Protein AF-A0A3B8VGH3-F1 (afdb_monomer)

Solvent-accessible surface area (backbone atoms only — not comparable to full-atom values): 16702 Å² total; per-residue (Å²): 112,69,69,58,53,51,53,54,47,52,50,44,43,57,34,44,50,53,69,57,40,38,47,50,53,52,53,50,39,58,73,69,68,54,50,77,67,35,71,52,94,65,67,42,75,43,59,53,68,60,51,12,61,76,66,74,44,59,52,66,40,46,55,27,30,54,54,50,35,29,74,71,58,51,32,50,69,47,69,81,48,73,48,23,42,24,36,23,38,70,55,56,72,67,59,52,53,53,50,41,72,66,43,88,49,62,70,57,24,52,51,51,48,52,48,50,69,73,44,54,77,60,11,58,88,42,72,34,73,42,48,36,67,58,51,30,61,77,69,72,48,52,71,68,59,50,52,54,51,52,52,52,40,36,76,69,59,48,29,50,75,46,79,47,65,61,51,32,29,44,22,49,68,57,52,36,60,96,55,69,94,65,56,61,68,67,60,31,44,62,38,51,53,54,49,51,55,48,49,54,51,50,48,58,74,67,49,82,56,27,51,62,34,52,55,43,48,73,75,65,53,74,95,67,56,75,62,71,66,74,40,71,47,33,44,53,47,53,43,66,77,49,65,62,53,74,65,59,49,48,35,52,48,65,52,26,71,87,51,73,35,41,66,69,57,36,35,68,68,38,76,47,55,66,68,58,45,54,46,38,50,54,33,37,42,75,70,62,48,39,44,76,41,80,91,78,55,24,36,26,69,102

Mean predicted aligned error: 14.12 Å

Secondary structure (DSSP, 8-state):
-HHHHHHHHHHHHHS--HHHHHHHHHHHHHHTTPPTT----S-EE--HHHHHHHHTS-HHHHHHHHHHHHHTTSEEEE-SS--EEEEEESS-HHHHHHHHHH-S-HHHHHHHHHHHHHHTTTTTTSPEEEEHHHHHHHHT--HHHHHHHHHHHHHTTSEEEEEE-PPPEEEESSPPPSS-SS-HHHHHHHHHHHHHHHHHHHHHHH-SS-HHHHHHHHTT-SS--S--SSSHHHHHHHHHH----HHHHHHHHHHHSSS-EEHHHHHHHHT--HHHHHHHHHHHHHTT-EEEETTTTEEEE-

Nearest PDB structures (foldseek):
  5f8e-assembly2_C  TM=6.181E-01  e=3.063E-02  Mycobacterium tuberculosis H37Rv
  2qww-assembly3_F  TM=7.023E-01  e=1.665E-01  Listeria monocyto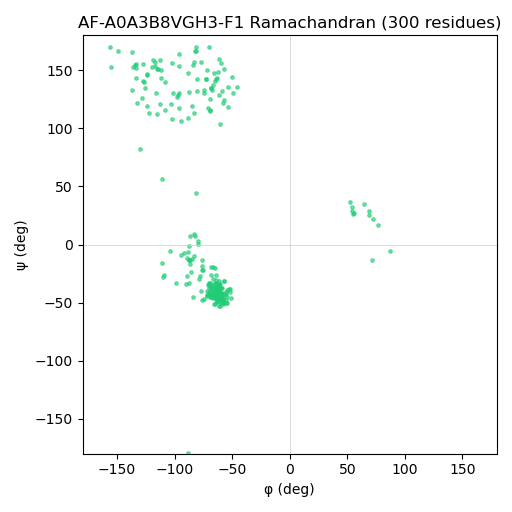genes serotype 4b str. F2365
  3oop-assembly1_A-2  TM=7.408E-01  e=4.106E-01  Listeria innocua Clip11262
  8har-assembly1_B  TM=6.551E-01  e=4.863E-01  Streptomyces sp. KO-3988
  7y3h-assembly1_A  TM=4.597E-01  e=2.766E-01  Apiospora montagnei NRRL 25634

Radius of gyration: 30.31 Å; Cα contacts (8 Å, |Δi|>4): 382; chains: 1; bounding box: 84×35×71 Å

Foldseek 3Di:
DVVLVVLLVVLCLLQPAPVLLFLLLVLQCVVVVADFQDFFDFWDFDDLVVSCVSSVHDSSSSVSSVVLCCVVQFKVKAFPAAKKKWKAFQDDPVVLVVVLVPDPDVVLSLLSVQCCVVCPPPRHPHTDIDHPVVSCVSSVHDPVVNVVSQVVCVVVRGMHMDIDGGGMTIGGSGGHHPTSPDDSCSSCVVSVVSVVVSVLVVCLVPPLWASVQSVCVVVVDPPDDRAPCPDPSNLVVLLVVCPQPPLLLCLQCVQQPPHFAALVSSCVRSVDDSVSNVSSVSNCVVVVQWDADPVVNTIHGD

Structure (mmCIF, N/CA/C/O backbone):
data_AF-A0A3B8VGH3-F1
#
_entry.id   AF-A0A3B8VGH3-F1
#
loop_
_atom_site.group_PDB
_atom_site.id
_atom_site.type_symbol
_atom_site.label_atom_id
_atom_site.label_alt_id
_atom_site.label_comp_id
_atom_site.label_asym_id
_atom_site.label_entity_id
_atom_site.label_seq_id
_atom_site.pdbx_PDB_ins_code
_atom_site.Cartn_x
_atom_site.Cartn_y
_atom_site.Cartn_z
_atom_site.occupancy
_atom_site.B_iso_or_equiv
_atom_site.auth_seq_id
_atom_site.auth_comp_id
_atom_site.auth_asym_id
_atom_site.auth_atom_id
_atom_site.pdbx_PDB_model_num
ATOM 1 N N . ASP A 1 1 ? 9.923 -14.018 -11.302 1.00 73.44 1 ASP A N 1
ATOM 2 C CA . ASP A 1 1 ? 8.673 -14.703 -10.894 1.00 73.44 1 ASP A CA 1
ATOM 3 C C . ASP A 1 1 ? 8.153 -14.315 -9.517 1.00 73.44 1 ASP A C 1
ATOM 5 O O . ASP A 1 1 ? 6.962 -14.037 -9.418 1.00 73.44 1 ASP A O 1
ATOM 9 N N . SER A 1 2 ? 8.995 -14.239 -8.475 1.00 87.25 2 SER A N 1
ATOM 10 C CA . SER A 1 2 ? 8.564 -13.785 -7.135 1.00 87.25 2 SER A CA 1
ATOM 11 C C . SER A 1 2 ? 7.962 -12.370 -7.152 1.00 87.25 2 SER A C 1
ATOM 13 O O . SER A 1 2 ? 6.825 -12.180 -6.724 1.00 87.25 2 SER A O 1
ATOM 15 N N . ASP A 1 3 ? 8.650 -11.404 -7.770 1.00 86.56 3 ASP A N 1
ATOM 16 C CA . ASP A 1 3 ? 8.197 -10.003 -7.815 1.00 86.56 3 ASP A CA 1
ATOM 17 C C . ASP A 1 3 ? 6.847 -9.828 -8.520 1.00 86.56 3 ASP A C 1
ATOM 19 O O . ASP A 1 3 ? 6.011 -9.037 -8.092 1.00 86.56 3 ASP A O 1
ATOM 23 N N . ILE A 1 4 ? 6.593 -10.620 -9.566 1.00 91.62 4 ILE A N 1
ATOM 24 C CA . ILE A 1 4 ? 5.318 -10.612 -10.295 1.00 91.62 4 ILE A CA 1
ATOM 25 C C . ILE A 1 4 ? 4.187 -11.127 -9.402 1.00 91.62 4 ILE A C 1
ATOM 27 O O . ILE A 1 4 ? 3.104 -10.541 -9.373 1.00 91.62 4 ILE A O 1
ATOM 31 N N . LYS A 1 5 ? 4.427 -12.210 -8.650 1.00 91.75 5 LYS A N 1
ATOM 32 C CA . LYS A 1 5 ? 3.443 -12.732 -7.691 1.00 91.75 5 LYS A CA 1
ATOM 33 C C . LYS A 1 5 ? 3.143 -11.701 -6.602 1.00 91.75 5 LYS A C 1
ATOM 35 O O . LYS A 1 5 ? 1.973 -11.490 -6.291 1.00 91.75 5 LYS A O 1
ATOM 40 N N . ILE A 1 6 ? 4.169 -11.026 -6.079 1.00 90.31 6 ILE A N 1
ATOM 41 C CA . ILE A 1 6 ? 4.021 -9.957 -5.080 1.00 90.31 6 ILE A CA 1
ATOM 42 C C . ILE A 1 6 ? 3.216 -8.787 -5.656 1.00 90.31 6 ILE A C 1
ATOM 44 O O . ILE A 1 6 ? 2.275 -8.325 -5.016 1.00 90.31 6 ILE A O 1
ATOM 48 N N . ALA A 1 7 ? 3.530 -8.334 -6.872 1.00 87.25 7 ALA A N 1
ATOM 49 C CA . ALA A 1 7 ? 2.814 -7.241 -7.524 1.00 87.25 7 ALA A CA 1
ATOM 50 C C . ALA A 1 7 ? 1.331 -7.577 -7.750 1.00 87.25 7 ALA A C 1
ATOM 52 O O . ALA A 1 7 ? 0.460 -6.786 -7.393 1.00 87.25 7 ALA A O 1
ATOM 53 N N . ARG A 1 8 ? 1.028 -8.782 -8.255 1.00 92.44 8 ARG A N 1
ATOM 54 C CA . ARG A 1 8 ? -0.360 -9.249 -8.424 1.00 92.44 8 ARG A CA 1
ATOM 55 C C . ARG A 1 8 ? -1.097 -9.332 -7.094 1.00 92.44 8 ARG A C 1
ATOM 57 O O . ARG A 1 8 ? -2.256 -8.934 -7.020 1.00 92.44 8 ARG A O 1
ATOM 64 N N . LYS A 1 9 ? -0.432 -9.830 -6.047 1.00 90.25 9 LYS A N 1
ATOM 65 C CA . LYS A 1 9 ? -1.005 -9.886 -4.700 1.00 90.25 9 LYS A CA 1
ATOM 66 C C . LYS A 1 9 ? -1.342 -8.486 -4.184 1.00 90.25 9 LYS A C 1
ATOM 68 O O . LYS A 1 9 ? -2.469 -8.276 -3.767 1.00 90.25 9 LYS A O 1
ATOM 73 N N . ARG A 1 10 ? -0.435 -7.512 -4.315 1.00 86.44 10 ARG A N 1
ATOM 74 C CA . ARG A 1 10 ? -0.688 -6.119 -3.900 1.00 86.44 10 ARG A CA 1
ATOM 75 C C . ARG A 1 10 ? -1.930 -5.523 -4.558 1.00 86.44 10 ARG A C 1
ATOM 77 O O . ARG A 1 10 ? -2.712 -4.875 -3.871 1.00 86.44 10 ARG A O 1
ATOM 84 N N . VAL A 1 11 ? -2.130 -5.761 -5.858 1.00 89.31 11 VAL A N 1
ATOM 85 C CA . VAL A 1 11 ? -3.340 -5.301 -6.564 1.00 89.31 11 VAL A CA 1
ATOM 86 C C . VAL A 1 11 ? -4.592 -5.966 -5.993 1.00 89.31 11 VAL A C 1
ATOM 88 O O . VAL A 1 11 ? -5.563 -5.272 -5.719 1.00 89.31 11 VAL A O 1
ATOM 91 N N . LYS A 1 12 ? -4.571 -7.285 -5.769 1.00 90.56 12 LYS A N 1
ATOM 92 C CA . LYS A 1 12 ? -5.714 -8.016 -5.193 1.00 90.56 12 LYS A CA 1
ATOM 93 C C . LYS A 1 12 ? -6.034 -7.591 -3.759 1.00 90.56 12 LYS A C 1
ATOM 95 O O . LYS A 1 12 ? -7.206 -7.475 -3.427 1.00 90.56 12 LYS A O 1
ATOM 100 N N . ASP A 1 13 ? -5.013 -7.331 -2.948 1.00 87.94 13 ASP A N 1
ATOM 101 C CA . ASP A 1 13 ? -5.179 -6.866 -1.568 1.00 87.94 13 ASP A CA 1
ATOM 102 C C . ASP A 1 13 ? -5.714 -5.421 -1.538 1.00 87.94 13 ASP A C 1
ATOM 104 O O . ASP A 1 13 ? -6.514 -5.075 -0.675 1.00 87.94 13 ASP A O 1
ATOM 108 N N . SER A 1 14 ? -5.312 -4.588 -2.510 1.00 87.25 14 SER A N 1
ATOM 109 C CA . SER A 1 14 ? -5.764 -3.192 -2.641 1.00 87.25 14 SER A CA 1
ATOM 110 C C . SER A 1 14 ? -7.162 -3.057 -3.249 1.00 87.25 14 SER A C 1
ATOM 112 O O . SER A 1 14 ? -7.851 -2.078 -2.969 1.00 87.25 14 SER A O 1
ATOM 114 N N . TYR A 1 15 ? -7.575 -4.028 -4.071 1.00 93.06 15 TYR A N 1
ATOM 115 C CA . TYR A 1 15 ? -8.891 -4.104 -4.710 1.00 93.06 15 TYR A CA 1
ATOM 116 C C . TYR A 1 15 ? -9.491 -5.496 -4.490 1.00 93.06 15 TYR A C 1
ATOM 118 O O . TYR A 1 15 ? -9.355 -6.370 -5.358 1.00 93.06 15 TYR A O 1
ATOM 126 N N . PRO A 1 16 ? -10.112 -5.726 -3.322 1.00 95.44 16 PRO A N 1
ATOM 127 C CA . PRO A 1 16 ? -10.726 -7.004 -2.972 1.00 95.44 16 PRO A CA 1
ATOM 128 C C . PRO A 1 16 ? -11.833 -7.411 -3.957 1.00 95.44 16 PRO A C 1
ATOM 130 O O . PRO A 1 16 ? -12.367 -6.574 -4.681 1.00 95.44 16 PRO A O 1
ATOM 133 N N . ASP A 1 17 ? -12.126 -8.709 -4.055 1.00 95.94 17 ASP A N 1
ATOM 134 C CA . ASP A 1 17 ? -13.183 -9.216 -4.945 1.00 95.94 17 ASP A CA 1
ATOM 135 C C . ASP A 1 17 ? -14.564 -9.077 -4.309 1.00 95.94 17 ASP A C 1
ATOM 137 O O . ASP A 1 17 ? -14.697 -8.760 -3.126 1.00 95.94 17 ASP A O 1
ATOM 141 N N . TYR A 1 18 ? -15.602 -9.319 -5.109 1.00 97.00 18 TYR A N 1
ATOM 142 C CA . TYR A 1 18 ? -16.982 -9.120 -4.682 1.00 97.00 18 TYR A CA 1
ATOM 143 C C . TYR A 1 18 ? -17.340 -9.894 -3.410 1.00 97.00 18 TYR A C 1
ATOM 145 O O . TYR A 1 18 ? -18.010 -9.356 -2.532 1.00 97.00 18 TYR A O 1
ATOM 153 N N . ASP A 1 19 ? -16.878 -11.139 -3.283 1.00 97.12 19 ASP A N 1
ATOM 154 C CA . ASP A 1 19 ? -17.164 -11.957 -2.105 1.00 97.12 19 ASP A CA 1
ATOM 155 C C . ASP A 1 19 ? -16.511 -11.383 -0.843 1.00 97.12 19 ASP A C 1
ATOM 157 O O . ASP A 1 19 ? -17.160 -11.328 0.202 1.00 97.12 19 ASP A O 1
ATOM 161 N N . THR A 1 20 ? -15.277 -10.877 -0.952 1.00 97.69 20 THR A N 1
ATOM 162 C CA . THR A 1 20 ? -14.602 -10.173 0.148 1.00 97.69 20 THR A CA 1
ATOM 163 C C . THR A 1 20 ? -15.365 -8.908 0.551 1.00 97.69 20 THR A C 1
ATOM 165 O O . THR A 1 20 ? -15.634 -8.700 1.734 1.00 97.69 20 THR A O 1
ATOM 168 N N . LEU A 1 21 ? -15.769 -8.089 -0.428 1.00 98.12 21 LEU A N 1
ATOM 169 C CA . LEU A 1 21 ? -16.536 -6.859 -0.191 1.00 98.12 21 LEU A CA 1
ATOM 170 C C . LEU A 1 21 ? -17.891 -7.151 0.461 1.00 98.12 21 LEU A C 1
ATOM 172 O O . LEU A 1 21 ? -18.295 -6.447 1.383 1.00 98.12 21 LEU A O 1
ATOM 176 N N . ARG A 1 22 ? -18.576 -8.211 0.017 1.00 98.25 22 ARG A N 1
ATOM 177 C CA . ARG A 1 22 ? -19.856 -8.651 0.582 1.00 98.25 22 ARG A CA 1
ATOM 178 C C . ARG A 1 22 ? -19.713 -9.050 2.048 1.00 98.25 22 ARG A C 1
ATOM 180 O O . ARG A 1 22 ? -20.555 -8.659 2.851 1.00 98.25 22 ARG A O 1
ATOM 187 N N . THR A 1 23 ? -18.670 -9.806 2.392 1.00 98.44 23 THR A N 1
ATOM 188 C CA . THR A 1 23 ? -18.401 -10.194 3.783 1.00 98.44 23 THR A CA 1
ATOM 189 C C . THR A 1 23 ? -18.119 -8.968 4.644 1.00 98.44 23 THR A C 1
ATOM 191 O O . THR A 1 23 ? -18.740 -8.816 5.691 1.00 98.44 23 THR A O 1
ATOM 194 N N . VAL A 1 24 ? -17.244 -8.062 4.188 1.00 98.31 24 VAL A N 1
ATOM 195 C CA . VAL A 1 24 ? -16.937 -6.830 4.933 1.00 98.31 24 VAL A CA 1
ATOM 196 C C . VAL A 1 24 ? -18.199 -5.993 5.136 1.00 98.31 24 VAL A C 1
ATOM 198 O O . VAL A 1 24 ? -18.483 -5.616 6.263 1.00 98.31 24 VAL A O 1
ATOM 201 N N . TYR A 1 25 ? -19.012 -5.795 4.096 1.00 98.38 25 TYR A N 1
ATOM 202 C CA . TYR A 1 25 ? -20.291 -5.086 4.199 1.00 98.38 25 TYR A CA 1
ATOM 203 C C . TYR A 1 25 ? -21.214 -5.673 5.275 1.00 98.38 25 TYR A C 1
ATOM 205 O O . TYR A 1 25 ? -21.714 -4.932 6.121 1.00 98.38 25 TYR A O 1
ATOM 213 N N . GLN A 1 26 ? -21.426 -6.994 5.263 1.00 98.00 26 GLN A N 1
ATOM 214 C CA . GLN A 1 26 ? -22.318 -7.661 6.216 1.00 98.00 26 GLN A CA 1
ATOM 215 C C . GLN A 1 26 ? -21.825 -7.502 7.655 1.00 98.00 26 GLN A C 1
ATOM 217 O O . GLN A 1 26 ? -22.591 -7.079 8.516 1.00 98.00 26 GLN A O 1
ATOM 222 N N . ILE A 1 27 ? -20.541 -7.776 7.901 1.00 98.25 27 ILE A N 1
ATOM 223 C CA . ILE A 1 27 ? -19.971 -7.695 9.248 1.00 98.25 27 ILE A CA 1
ATOM 224 C C . ILE A 1 27 ? -19.914 -6.247 9.743 1.00 98.25 27 ILE A C 1
ATOM 226 O O . ILE A 1 27 ? -20.188 -6.013 10.918 1.00 98.25 27 ILE A O 1
ATOM 230 N N . THR A 1 28 ? -19.622 -5.271 8.876 1.00 97.88 28 THR A N 1
ATOM 231 C CA . THR A 1 28 ? -19.692 -3.848 9.235 1.00 97.88 28 THR A CA 1
ATOM 232 C C . THR A 1 28 ? -21.113 -3.461 9.641 1.00 97.88 28 THR A C 1
ATOM 234 O O . THR A 1 28 ? -21.289 -2.903 10.717 1.00 97.88 28 THR A O 1
ATOM 237 N N . CYS A 1 29 ? -22.136 -3.829 8.862 1.00 97.25 29 CYS A N 1
ATOM 238 C CA . CYS A 1 29 ? -23.531 -3.552 9.225 1.00 97.25 29 CYS A CA 1
ATOM 239 C C . CYS A 1 29 ? -23.948 -4.227 10.544 1.00 97.25 29 CYS A C 1
ATOM 241 O O . CYS A 1 29 ? -24.722 -3.659 11.309 1.00 97.25 29 CYS A O 1
ATOM 243 N N . ASP A 1 30 ? -23.439 -5.432 10.821 1.00 96.06 30 ASP A N 1
ATOM 244 C CA . ASP A 1 30 ? -23.691 -6.135 12.083 1.00 96.06 30 ASP A CA 1
ATOM 245 C C . ASP A 1 30 ? -22.978 -5.480 13.273 1.00 96.06 30 ASP A C 1
ATOM 247 O O . ASP A 1 30 ? -23.496 -5.508 14.386 1.00 96.06 30 ASP A O 1
ATOM 251 N N . MET A 1 31 ? -21.780 -4.923 13.064 1.00 95.75 31 MET A N 1
ATOM 252 C CA . MET A 1 31 ? -21.047 -4.157 14.081 1.00 95.75 31 MET A CA 1
ATOM 253 C C . MET A 1 31 ? -21.723 -2.825 14.400 1.00 95.75 31 MET A C 1
ATOM 255 O O . MET A 1 31 ? -21.697 -2.419 15.552 1.00 95.75 31 MET A O 1
ATOM 259 N N . LEU A 1 32 ? -22.357 -2.205 13.405 1.00 94.56 32 LEU A N 1
ATOM 260 C CA . LEU A 1 32 ? -23.180 -1.000 13.548 1.00 94.56 32 LEU A CA 1
ATOM 261 C C . LEU A 1 32 ? -24.594 -1.297 14.082 1.00 94.56 32 LEU A C 1
ATOM 263 O O . LEU A 1 32 ? -25.436 -0.413 14.141 1.00 94.56 32 LEU A O 1
ATOM 267 N N . HIS A 1 33 ? -24.899 -2.559 14.413 1.00 94.56 33 HIS A N 1
ATOM 268 C CA . HIS A 1 33 ? -26.205 -2.984 14.930 1.00 94.56 33 HIS A CA 1
ATOM 269 C C . HIS A 1 33 ? -27.416 -2.624 14.040 1.00 94.56 33 HIS A C 1
ATOM 271 O O . HIS A 1 33 ? -28.545 -2.530 14.521 1.00 94.56 33 HIS A O 1
ATOM 277 N N . LEU A 1 34 ? -27.211 -2.489 12.726 1.00 95.06 34 LEU A N 1
ATOM 278 C CA . LEU A 1 34 ? -28.259 -2.088 11.782 1.00 95.06 34 LEU A CA 1
ATOM 279 C C . LEU A 1 34 ? -29.144 -3.282 11.407 1.00 95.06 34 LEU A C 1
ATOM 281 O O . LEU A 1 34 ? -28.632 -4.331 11.028 1.00 95.06 34 LEU A O 1
ATOM 285 N N . ALA A 1 35 ? -30.467 -3.155 11.447 1.00 95.19 35 ALA A N 1
ATOM 286 C CA . ALA A 1 35 ? -31.375 -4.199 10.962 1.00 95.19 35 ALA A CA 1
ATOM 287 C C . ALA A 1 35 ? -31.557 -4.105 9.437 1.00 95.19 35 ALA A C 1
ATOM 289 O O . ALA A 1 35 ? -31.346 -3.058 8.837 1.00 95.19 35 ALA A O 1
ATOM 290 N N . VAL A 1 36 ? -31.953 -5.190 8.761 1.00 96.44 36 VAL A N 1
ATOM 291 C CA . VAL A 1 36 ? -32.271 -5.097 7.322 1.00 96.44 36 VAL A CA 1
ATOM 292 C C . VAL A 1 36 ? -33.435 -4.121 7.125 1.00 96.44 36 VAL A C 1
ATOM 294 O O . VAL A 1 36 ? -34.473 -4.261 7.764 1.00 96.44 36 VAL A O 1
ATOM 297 N N . GLY A 1 37 ? -33.251 -3.158 6.227 1.00 94.44 37 GLY A N 1
ATOM 298 C CA . GLY A 1 37 ? -34.179 -2.069 5.948 1.00 94.44 37 GLY A CA 1
ATOM 299 C C . GLY A 1 37 ? -34.008 -0.845 6.848 1.00 94.44 37 GLY A C 1
ATOM 300 O O . GLY A 1 37 ? -34.683 0.146 6.596 1.00 94.44 37 GLY A O 1
ATOM 301 N N . SER A 1 38 ? -33.136 -0.877 7.865 1.00 93.56 38 SER A N 1
ATOM 302 C CA . SER A 1 38 ? -32.892 0.300 8.702 1.00 93.56 38 SER A CA 1
ATOM 303 C C . SER A 1 38 ? -31.936 1.276 8.025 1.00 93.56 38 SER A C 1
ATOM 305 O O . SER A 1 38 ? -30.956 0.875 7.389 1.00 93.56 38 SER A O 1
ATOM 307 N N . GLU A 1 39 ? -32.205 2.560 8.207 1.00 93.19 39 GLU A N 1
ATOM 308 C CA . GLU A 1 39 ? -31.279 3.643 7.888 1.00 93.19 39 GLU A CA 1
ATOM 309 C C . GLU A 1 39 ? -30.264 3.834 9.018 1.00 93.19 39 GLU A C 1
ATOM 311 O O . GLU A 1 39 ? -30.420 3.289 10.114 1.00 93.19 39 GLU A O 1
ATOM 316 N N . GLN A 1 40 ? -29.211 4.593 8.729 1.00 92.62 40 GLN A N 1
ATOM 317 C CA . GLN A 1 40 ? -28.231 5.023 9.715 1.00 92.62 40 GLN A CA 1
ATOM 318 C C . GLN A 1 40 ? -28.185 6.554 9.719 1.00 92.62 40 GLN A C 1
ATOM 320 O O . GLN A 1 40 ? -27.781 7.169 8.729 1.00 92.62 40 GLN A O 1
ATOM 325 N N . GLU A 1 41 ? -28.616 7.159 10.826 1.00 84.62 41 GLU A N 1
ATOM 326 C CA . GLU A 1 41 ? -28.742 8.617 10.950 1.00 84.62 41 GLU A CA 1
ATOM 327 C C . GLU A 1 41 ? -27.375 9.299 11.097 1.00 84.62 41 GLU A C 1
ATOM 329 O O . GLU A 1 41 ? -27.073 10.255 10.381 1.00 84.62 41 GLU A O 1
ATOM 334 N N . GLU A 1 42 ? -26.514 8.767 11.967 1.00 88.12 42 GLU A N 1
ATOM 335 C CA . GLU A 1 42 ? -25.202 9.336 12.285 1.00 88.12 42 GLU A CA 1
ATOM 336 C C . GLU A 1 42 ? -24.069 8.367 11.941 1.00 88.12 42 GLU A C 1
ATOM 338 O O . GLU A 1 42 ? -24.242 7.148 11.915 1.00 88.12 42 GLU A O 1
ATOM 343 N N . SER A 1 43 ? -22.887 8.906 11.643 1.00 91.38 43 SER A N 1
ATOM 344 C CA . SER A 1 43 ? -21.702 8.079 11.438 1.00 91.38 43 SER A CA 1
ATOM 345 C C . SER A 1 43 ? -21.197 7.521 12.769 1.00 91.38 43 SER A C 1
ATOM 347 O O . SER A 1 43 ? -21.180 8.209 13.786 1.00 91.38 43 SER A O 1
ATOM 349 N N . GLU A 1 44 ? -20.729 6.277 12.751 1.00 90.94 44 GLU A N 1
ATOM 350 C CA . GLU A 1 44 ? -20.187 5.611 13.936 1.00 90.94 44 GLU A CA 1
ATOM 351 C C . GLU A 1 44 ? -18.761 5.130 13.678 1.00 90.94 44 GLU A C 1
ATOM 353 O O . GLU A 1 44 ? -18.411 4.740 12.561 1.00 90.94 44 GLU A O 1
ATOM 358 N N . SER A 1 45 ? -17.931 5.151 14.721 1.00 90.12 45 SER A N 1
ATOM 359 C CA . SER A 1 45 ? -16.560 4.644 14.650 1.00 90.12 45 SER A CA 1
ATOM 360 C C . SER A 1 45 ? -16.543 3.124 14.490 1.00 90.12 45 SER A C 1
ATOM 362 O O . SER A 1 45 ? -17.241 2.408 15.209 1.00 90.12 45 SER A O 1
ATOM 364 N N . ILE A 1 46 ? -15.707 2.619 13.583 1.00 92.25 46 ILE A N 1
ATOM 365 C CA . ILE A 1 46 ? -15.540 1.185 13.343 1.00 92.25 46 ILE A CA 1
ATOM 366 C C . ILE A 1 46 ? -14.134 0.731 13.713 1.00 92.25 46 ILE A C 1
ATOM 368 O O . ILE A 1 46 ? -13.174 1.020 13.003 1.00 92.25 46 ILE A O 1
ATOM 372 N N . ASP A 1 47 ? -14.041 -0.079 14.774 1.00 90.56 47 ASP A N 1
ATOM 373 C CA . ASP A 1 47 ? -12.801 -0.759 15.162 1.00 90.56 47 ASP A CA 1
ATOM 374 C C . ASP A 1 47 ? -12.330 -1.685 14.034 1.00 90.56 47 ASP A C 1
ATOM 376 O O . ASP A 1 47 ? -12.860 -2.786 13.821 1.00 90.56 47 ASP A O 1
ATOM 380 N N . LEU A 1 48 ? -11.300 -1.247 13.306 1.00 90.38 48 LEU A N 1
ATOM 381 C CA . LEU A 1 48 ? -10.775 -1.981 12.158 1.00 90.38 48 LEU A CA 1
ATOM 382 C C . LEU A 1 48 ? -10.119 -3.303 12.553 1.00 90.38 48 LEU A C 1
ATOM 384 O O . LEU A 1 48 ? -10.110 -4.238 11.748 1.00 90.38 48 LEU A O 1
ATOM 388 N N . LYS A 1 49 ? -9.554 -3.403 13.762 1.00 90.25 49 LYS A N 1
ATOM 389 C CA . LYS A 1 49 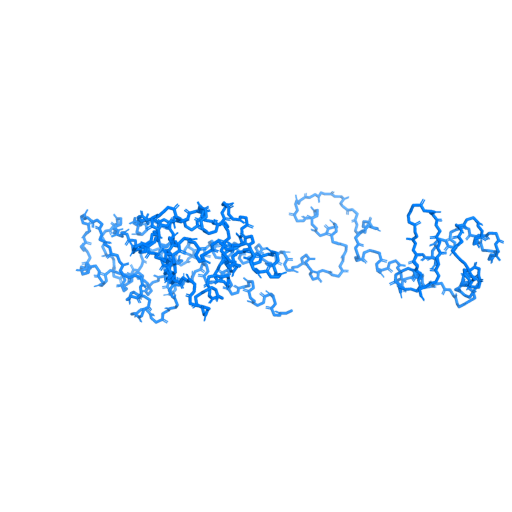? -8.942 -4.648 14.246 1.00 90.25 49 LYS A CA 1
ATOM 390 C C . LYS A 1 49 ? -10.025 -5.672 14.564 1.00 90.25 49 LYS A C 1
ATOM 392 O O . LYS A 1 49 ? -9.900 -6.827 14.150 1.00 90.25 49 LYS A O 1
ATOM 397 N N . ASN A 1 50 ? -11.092 -5.252 15.240 1.00 94.00 50 ASN A N 1
ATOM 398 C CA . ASN A 1 50 ? -12.238 -6.106 15.533 1.00 94.00 50 ASN A CA 1
ATOM 399 C C . ASN A 1 50 ? -12.954 -6.534 14.242 1.00 94.00 50 ASN A C 1
ATOM 401 O O . ASN A 1 50 ? -13.191 -7.725 14.031 1.00 94.00 50 ASN A O 1
ATOM 405 N N . LEU A 1 51 ? -13.188 -5.600 13.315 1.00 96.44 51 LEU A N 1
ATOM 406 C CA . LEU A 1 51 ? -13.776 -5.909 12.012 1.00 96.44 51 LEU A CA 1
ATOM 407 C C . LEU A 1 51 ? -12.918 -6.907 11.220 1.00 96.44 51 LEU A C 1
ATOM 409 O O . LEU A 1 51 ? -13.448 -7.877 10.678 1.00 96.44 51 LEU A O 1
ATOM 413 N N . ALA A 1 52 ? -11.595 -6.721 11.189 1.00 95.50 52 ALA A N 1
ATOM 414 C CA . ALA A 1 52 ? -10.668 -7.651 10.543 1.00 95.50 52 ALA A CA 1
ATOM 415 C C . ALA A 1 52 ? -10.720 -9.057 11.150 1.00 95.50 52 ALA A C 1
ATOM 417 O O . ALA A 1 52 ? -10.816 -10.038 10.408 1.00 95.50 52 ALA A O 1
ATOM 418 N N . SER A 1 53 ? -10.734 -9.142 12.483 1.00 96.75 53 SER A N 1
ATOM 419 C CA . SER A 1 53 ? -10.893 -10.396 13.223 1.00 96.75 53 SER A CA 1
ATOM 420 C C . SER A 1 53 ? -12.200 -11.108 12.857 1.00 96.75 53 SER A C 1
ATOM 422 O O . SER A 1 53 ? -12.177 -12.266 12.440 1.00 96.75 53 SER A O 1
ATOM 424 N N . ARG A 1 54 ? -13.337 -10.397 12.907 1.00 97.88 54 ARG A N 1
ATOM 425 C CA . ARG A 1 54 ? -14.665 -10.948 12.585 1.00 97.88 54 ARG A CA 1
ATOM 426 C C . ARG A 1 54 ? -14.812 -11.362 11.120 1.00 97.88 54 ARG A C 1
ATOM 428 O O . ARG A 1 54 ? -15.500 -12.338 10.839 1.00 97.88 54 ARG A O 1
ATOM 435 N N . CYS A 1 55 ? -14.173 -10.650 10.194 1.00 97.00 55 CYS A N 1
ATOM 436 C CA . CYS A 1 55 ? -14.176 -11.018 8.777 1.00 97.00 55 CYS A CA 1
ATOM 437 C C . CYS A 1 55 ? -13.236 -12.193 8.454 1.00 97.00 55 CYS A C 1
ATOM 439 O O . CYS A 1 55 ? -13.353 -12.782 7.381 1.00 97.00 55 CYS A O 1
ATOM 441 N N . GLY A 1 56 ? -12.272 -12.508 9.329 1.00 96.69 56 GLY A N 1
ATOM 442 C CA . GLY A 1 56 ? -11.206 -13.468 9.031 1.00 96.69 56 GLY A CA 1
ATOM 443 C C . GLY A 1 56 ? -10.214 -12.969 7.971 1.00 96.69 56 GLY A C 1
ATOM 444 O O . GLY A 1 56 ? -9.594 -13.774 7.274 1.00 96.69 56 GLY A O 1
ATOM 445 N N . PHE A 1 57 ? -10.063 -11.649 7.822 1.00 95.81 57 PHE A N 1
ATOM 446 C CA . PHE A 1 57 ? -9.192 -11.028 6.820 1.00 95.81 57 PHE A CA 1
ATOM 447 C C . PHE A 1 57 ? -8.066 -10.221 7.466 1.00 95.81 57 PHE A C 1
ATOM 449 O O . PHE A 1 57 ? -8.169 -9.741 8.591 1.00 95.81 57 PHE A O 1
ATOM 456 N N . HIS A 1 58 ? -6.975 -10.019 6.725 1.00 91.81 58 HIS A N 1
ATOM 457 C CA . HIS A 1 58 ? -5.919 -9.105 7.154 1.00 91.81 58 HIS A CA 1
ATOM 458 C C . HIS A 1 58 ? -6.449 -7.661 7.199 1.00 91.81 58 HIS A C 1
ATOM 460 O O . HIS A 1 58 ? -7.159 -7.241 6.285 1.00 91.81 58 HIS A O 1
ATOM 466 N N . ILE A 1 59 ? -6.045 -6.870 8.201 1.00 89.12 59 ILE A N 1
ATOM 467 C CA . ILE A 1 59 ? -6.558 -5.503 8.429 1.00 89.12 59 ILE A CA 1
ATOM 468 C C . ILE A 1 59 ? -6.472 -4.600 7.188 1.00 89.12 59 ILE A C 1
ATOM 470 O O . ILE A 1 59 ? -7.402 -3.860 6.882 1.00 89.12 59 ILE A O 1
ATOM 474 N N . ASN A 1 60 ? -5.393 -4.725 6.409 1.00 86.62 60 ASN A N 1
ATOM 475 C CA . ASN A 1 60 ? -5.230 -3.980 5.157 1.00 86.62 60 ASN A CA 1
ATOM 476 C C . ASN A 1 60 ? -6.306 -4.322 4.111 1.00 86.62 60 ASN A C 1
ATOM 478 O O . ASN A 1 60 ? -6.772 -3.423 3.424 1.00 86.62 60 ASN A O 1
ATOM 482 N N . VAL A 1 61 ? -6.724 -5.590 4.007 1.00 92.88 61 VAL A N 1
ATOM 483 C CA . VAL A 1 61 ? -7.775 -6.023 3.068 1.00 92.88 61 VAL A CA 1
ATOM 484 C C . VAL A 1 61 ? -9.130 -5.468 3.497 1.00 92.88 61 VAL A C 1
ATOM 486 O O . VAL A 1 61 ? -9.893 -5.007 2.652 1.00 92.88 61 VAL A O 1
ATOM 489 N N . VAL A 1 62 ? -9.416 -5.447 4.803 1.00 95.31 62 VAL A N 1
ATOM 490 C CA . VAL A 1 62 ? -10.634 -4.821 5.341 1.00 95.31 62 VAL A CA 1
ATOM 491 C C . VAL A 1 62 ? -10.648 -3.324 5.059 1.00 95.31 62 VAL A C 1
ATOM 493 O O . VAL A 1 62 ? -11.613 -2.828 4.486 1.00 95.31 62 VAL A O 1
ATOM 496 N N . ARG A 1 63 ? -9.555 -2.610 5.349 1.00 91.88 63 ARG A N 1
ATOM 497 C CA . ARG A 1 63 ? -9.447 -1.176 5.045 1.00 91.88 63 ARG A CA 1
ATOM 498 C C . ARG A 1 63 ? -9.620 -0.891 3.551 1.00 91.88 63 ARG A C 1
ATOM 500 O O . ARG A 1 63 ? -10.378 -0.003 3.174 1.00 91.88 63 ARG A O 1
ATOM 507 N N . SER A 1 64 ? -8.964 -1.664 2.686 1.00 92.50 64 SER A N 1
ATOM 508 C CA . SER A 1 64 ? -9.144 -1.557 1.235 1.00 92.50 64 SER A CA 1
ATOM 509 C C . SER A 1 64 ? -10.579 -1.857 0.801 1.00 92.50 64 SER A C 1
ATOM 511 O O . SER A 1 64 ? -11.098 -1.162 -0.069 1.00 92.50 64 SER A O 1
ATOM 513 N N . SER A 1 65 ? -11.244 -2.827 1.432 1.00 96.44 65 SER A N 1
ATOM 514 C CA . SER A 1 65 ? -12.653 -3.145 1.169 1.00 96.44 65 SER A CA 1
ATOM 515 C C . SER A 1 65 ? -13.567 -1.974 1.514 1.00 96.44 65 SER A C 1
ATOM 517 O O . SER A 1 65 ? -14.382 -1.584 0.684 1.00 96.44 65 SER A O 1
ATOM 519 N N . LEU A 1 66 ? -13.389 -1.365 2.689 1.00 95.56 66 LEU A N 1
ATOM 520 C CA . LEU A 1 66 ? -14.155 -0.190 3.109 1.00 95.56 66 LEU A CA 1
ATOM 521 C C . LEU A 1 66 ? -13.942 0.997 2.162 1.00 95.56 66 LEU A C 1
ATOM 523 O O . LEU A 1 66 ? -14.907 1.631 1.751 1.00 95.56 66 LEU A O 1
ATOM 527 N N . ARG A 1 67 ? -12.705 1.239 1.708 1.00 93.19 67 ARG A N 1
ATOM 528 C CA . ARG A 1 67 ? -12.406 2.277 0.703 1.00 93.19 67 ARG A CA 1
ATOM 529 C C . ARG A 1 67 ? -13.068 2.012 -0.649 1.00 93.19 67 ARG A C 1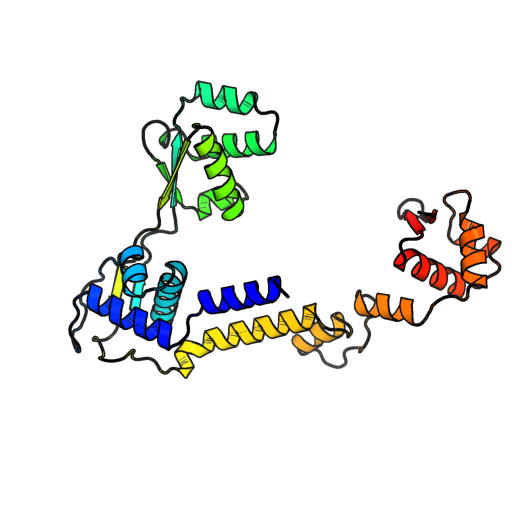
ATOM 531 O O . ARG A 1 67 ? -13.504 2.952 -1.313 1.00 93.19 67 ARG A O 1
ATOM 538 N N . VAL A 1 68 ? -13.127 0.750 -1.079 1.00 94.81 68 VAL A N 1
ATOM 539 C CA . VAL A 1 68 ? -13.832 0.362 -2.309 1.00 94.81 68 VAL A CA 1
ATOM 540 C C . VAL A 1 68 ? -15.340 0.552 -2.142 1.00 94.81 68 VAL A C 1
ATOM 542 O O . VAL A 1 68 ? -15.961 1.147 -3.014 1.00 94.81 68 VAL A O 1
ATOM 545 N N . LEU A 1 69 ? -15.918 0.126 -1.017 1.00 96.88 69 LEU A N 1
ATOM 546 C CA . LEU A 1 69 ? -17.341 0.310 -0.707 1.00 96.88 69 LEU A CA 1
ATOM 547 C C . LEU A 1 69 ? -17.726 1.792 -0.604 1.00 96.88 69 LEU A C 1
ATOM 549 O O . LEU A 1 69 ? -18.774 2.176 -1.115 1.00 96.88 69 LEU A O 1
ATOM 553 N N . ASN A 1 70 ? -16.847 2.625 -0.043 1.00 95.44 70 ASN A N 1
ATOM 554 C CA . ASN A 1 70 ? -17.000 4.078 -0.021 1.00 95.44 70 ASN A CA 1
ATOM 555 C C . ASN A 1 70 ? -17.048 4.664 -1.440 1.00 95.44 70 ASN A C 1
ATOM 557 O O . ASN A 1 70 ? -17.958 5.398 -1.804 1.00 95.44 70 ASN A O 1
ATOM 561 N N . ARG A 1 71 ? -16.110 4.256 -2.305 1.00 93.62 71 ARG A N 1
ATOM 562 C CA . ARG A 1 71 ? -16.088 4.680 -3.716 1.00 93.62 71 ARG A CA 1
ATOM 563 C C . ARG A 1 71 ? -17.335 4.253 -4.490 1.00 93.62 71 ARG A C 1
ATOM 565 O O . ARG A 1 71 ? -17.744 4.956 -5.407 1.00 93.62 71 ARG A O 1
ATOM 572 N N . LEU A 1 72 ? -17.886 3.088 -4.163 1.00 95.12 72 LEU A N 1
ATOM 573 C CA . LEU A 1 72 ? -19.095 2.551 -4.787 1.00 95.12 72 LEU A CA 1
ATOM 574 C C . LEU A 1 72 ? -20.381 3.183 -4.230 1.00 95.12 72 LEU A C 1
ATOM 576 O O . LEU A 1 72 ? -21.459 2.800 -4.670 1.00 95.12 72 LEU A O 1
ATOM 580 N N . GLY A 1 73 ? -20.283 4.118 -3.278 1.00 95.88 73 GLY A N 1
ATOM 581 C CA . GLY A 1 73 ? -21.442 4.784 -2.686 1.00 95.88 73 GLY A CA 1
ATOM 582 C C . GLY A 1 73 ? -22.256 3.891 -1.749 1.00 95.88 73 GLY A C 1
ATOM 583 O O . GLY A 1 73 ? -23.431 4.152 -1.530 1.00 95.88 73 GLY A O 1
ATOM 584 N N . VAL A 1 74 ? -21.657 2.827 -1.204 1.00 97.25 74 VAL A N 1
ATOM 585 C CA . VAL A 1 74 ? -22.317 1.968 -0.204 1.00 97.25 74 VAL A CA 1
ATOM 586 C C . VAL A 1 74 ? -22.177 2.566 1.192 1.00 97.25 74 VAL A C 1
ATOM 588 O O . VAL A 1 74 ? -23.137 2.615 1.958 1.00 97.25 74 VAL A O 1
ATOM 591 N N . PHE A 1 75 ? -20.967 3.020 1.507 1.00 96.69 75 PHE A N 1
ATOM 592 C CA . PHE A 1 75 ? -20.646 3.705 2.749 1.00 96.69 75 PHE A CA 1
ATOM 593 C C . PHE A 1 75 ? -20.226 5.139 2.453 1.00 96.69 75 PHE A C 1
ATOM 595 O O . PHE A 1 75 ? -19.660 5.413 1.401 1.00 96.69 75 PHE A O 1
ATOM 602 N N . ASP A 1 76 ? -20.467 6.017 3.408 1.00 94.12 76 ASP A N 1
ATOM 603 C CA . ASP A 1 76 ? -19.782 7.285 3.564 1.00 94.12 76 ASP A CA 1
ATOM 604 C C . ASP A 1 76 ? -18.768 7.089 4.694 1.00 94.12 76 ASP A C 1
ATOM 606 O O . ASP A 1 76 ? -19.138 6.852 5.848 1.00 94.12 76 ASP A O 1
ATOM 610 N N . MET A 1 77 ? -17.487 7.040 4.334 1.00 91.62 77 MET A N 1
ATOM 611 C CA . MET A 1 77 ? -16.392 6.756 5.255 1.00 91.62 77 MET A CA 1
ATOM 612 C C . MET A 1 77 ? -15.507 7.986 5.421 1.00 91.62 77 MET A C 1
ATOM 614 O O . MET A 1 77 ? -14.865 8.434 4.468 1.00 91.62 77 MET A O 1
ATOM 618 N N . VAL A 1 78 ? -15.396 8.453 6.661 1.00 86.75 78 VAL A N 1
ATOM 619 C CA . VAL A 1 78 ? -14.504 9.540 7.064 1.00 86.75 78 VAL A CA 1
ATOM 620 C C . VAL A 1 78 ? -13.352 8.953 7.876 1.00 86.75 78 VAL A C 1
ATOM 622 O O . VAL A 1 78 ? -13.548 8.408 8.961 1.00 86.75 78 VAL A O 1
ATOM 625 N N . GLU A 1 79 ? -12.132 9.056 7.353 1.00 80.25 79 GLU A N 1
ATOM 626 C CA . GLU A 1 79 ? -10.913 8.753 8.111 1.00 80.25 79 GLU A CA 1
ATOM 627 C C . GLU A 1 79 ? -10.563 10.011 8.938 1.00 80.25 79 GLU A C 1
ATOM 629 O O . GLU A 1 79 ? -10.284 11.064 8.368 1.00 80.25 79 GLU A O 1
ATOM 634 N N . LEU A 1 80 ? -10.657 9.939 10.276 1.00 64.38 80 LEU A N 1
ATOM 635 C CA . LEU A 1 80 ? -10.483 11.105 11.165 1.00 64.38 80 LEU A CA 1
ATOM 636 C C . LEU A 1 80 ? -9.048 11.645 11.210 1.00 64.38 80 LEU A C 1
ATOM 638 O O . LEU A 1 80 ? -8.846 12.832 11.477 1.00 64.38 80 LEU A O 1
ATOM 642 N N . SER A 1 81 ? -8.051 10.802 10.942 1.00 60.94 81 SER A N 1
ATOM 643 C CA . SER A 1 81 ? -6.710 11.268 10.615 1.00 60.94 81 SER A CA 1
ATOM 644 C C . SER A 1 81 ? -5.927 10.259 9.786 1.00 60.94 81 SER A C 1
ATOM 646 O O . SER A 1 81 ? -6.149 9.045 9.854 1.00 60.94 81 SER A O 1
ATOM 648 N N . ASP A 1 82 ? -4.987 10.787 9.007 1.00 63.34 82 ASP A N 1
ATOM 649 C CA . ASP A 1 82 ? -3.930 9.996 8.401 1.00 63.34 82 ASP A CA 1
ATOM 650 C C . ASP A 1 82 ? -3.138 9.257 9.498 1.00 63.34 82 ASP A C 1
ATOM 652 O O . ASP A 1 82 ? -3.066 9.725 10.642 1.00 63.34 82 ASP A O 1
ATOM 656 N N . PRO A 1 83 ? -2.548 8.081 9.199 1.00 74.88 83 PRO A N 1
ATOM 657 C CA . PRO A 1 83 ? -1.762 7.324 10.168 1.00 74.88 83 PRO A CA 1
ATOM 658 C C . PRO A 1 83 ? -0.793 8.237 10.920 1.00 74.88 83 PRO A C 1
ATOM 660 O O . PRO A 1 83 ? -0.096 9.027 10.294 1.00 74.88 83 PRO A O 1
ATOM 663 N N . ARG A 1 84 ? -0.671 8.111 12.240 1.00 86.25 84 ARG A N 1
ATOM 664 C CA . ARG A 1 84 ? 0.262 8.905 13.052 1.00 86.25 84 ARG A CA 1
ATOM 665 C C . ARG A 1 84 ? 1.373 8.041 13.628 1.00 86.25 84 ARG A C 1
ATOM 667 O O . ARG A 1 84 ? 1.147 6.911 14.062 1.00 86.25 84 ARG A O 1
ATOM 674 N N . VAL A 1 85 ? 2.569 8.606 13.687 1.00 92.81 85 VAL A N 1
ATOM 675 C CA . VAL A 1 85 ? 3.724 8.046 14.387 1.00 92.81 85 VAL A CA 1
ATOM 676 C C . VAL A 1 85 ? 3.778 8.694 15.762 1.00 92.81 85 VAL A C 1
ATOM 678 O O . VAL A 1 85 ? 3.928 9.908 15.876 1.00 92.81 85 VAL A O 1
ATOM 681 N N . GLY A 1 86 ? 3.631 7.889 16.807 1.00 93.69 86 GLY A N 1
ATOM 682 C CA . GLY A 1 86 ? 3.822 8.295 18.192 1.00 93.69 86 GLY A CA 1
ATOM 683 C C . GLY A 1 86 ? 5.208 7.907 18.672 1.00 93.69 86 GLY A C 1
ATOM 684 O O . GLY A 1 86 ? 5.553 6.733 18.567 1.00 93.69 86 GLY A O 1
ATOM 685 N N . ILE A 1 87 ? 5.975 8.850 19.217 1.00 97.50 87 ILE A N 1
ATOM 686 C CA . ILE A 1 87 ? 7.291 8.594 19.823 1.00 97.50 87 ILE A CA 1
ATOM 687 C C . ILE A 1 87 ? 7.325 9.159 21.241 1.00 97.50 87 ILE A C 1
ATOM 689 O O . ILE A 1 87 ? 6.818 10.252 21.485 1.00 97.50 87 ILE A O 1
ATOM 693 N N . GLN A 1 88 ? 7.947 8.420 22.157 1.00 97.81 88 GLN A N 1
ATOM 694 C CA . GLN A 1 88 ? 8.419 8.929 23.444 1.00 97.81 88 GLN A CA 1
ATOM 695 C C . GLN A 1 88 ? 9.883 8.544 23.610 1.00 97.81 88 GLN A C 1
ATOM 697 O O . GLN A 1 88 ? 10.219 7.362 23.513 1.00 97.81 88 GLN A O 1
ATOM 702 N N . PHE A 1 89 ? 10.752 9.512 23.879 1.00 97.88 89 PHE A N 1
ATOM 703 C CA . PHE A 1 89 ? 12.139 9.222 24.222 1.00 97.88 89 PHE A CA 1
ATOM 704 C C . PHE A 1 89 ? 12.214 8.685 25.650 1.00 97.88 89 PHE A C 1
ATOM 706 O O . PHE A 1 89 ? 11.607 9.228 26.567 1.00 97.88 89 PHE A O 1
ATOM 713 N N . THR A 1 90 ? 12.956 7.601 25.840 1.00 96.56 90 THR A N 1
ATOM 714 C CA . THR A 1 90 ? 13.141 6.959 27.154 1.00 96.56 90 THR A CA 1
ATOM 715 C C . THR A 1 90 ? 14.323 7.542 27.922 1.00 96.56 90 THR A C 1
ATOM 717 O O . THR A 1 90 ? 14.538 7.201 29.083 1.00 96.56 90 THR A O 1
ATOM 720 N N . ILE A 1 91 ? 15.091 8.421 27.277 1.00 94.25 91 ILE A N 1
ATOM 721 C CA . ILE A 1 91 ? 16.262 9.099 27.826 1.00 94.25 91 ILE A CA 1
ATOM 722 C C . ILE A 1 91 ? 16.143 10.616 27.648 1.00 94.25 91 ILE A C 1
ATOM 724 O O . ILE A 1 91 ? 15.443 11.108 26.762 1.00 94.25 91 ILE A O 1
ATOM 728 N N . GLY A 1 92 ? 16.842 11.357 28.510 1.00 92.44 92 GLY A N 1
ATOM 729 C CA . GLY A 1 92 ? 16.835 12.819 28.522 1.00 92.44 92 GLY A CA 1
ATOM 730 C C . GLY A 1 92 ? 17.554 13.459 27.331 1.00 92.44 92 GLY A C 1
ATOM 731 O O . GLY A 1 92 ? 18.268 12.806 26.566 1.00 92.44 92 GLY A O 1
ATOM 732 N N . ARG A 1 93 ? 17.384 14.777 27.192 1.00 92.56 93 ARG A N 1
ATOM 733 C CA . ARG A 1 93 ? 17.899 15.556 26.058 1.00 92.56 93 ARG A CA 1
ATOM 734 C C . ARG A 1 93 ? 19.423 15.535 25.964 1.00 92.56 93 ARG A C 1
ATOM 736 O O . ARG A 1 93 ? 19.942 15.406 24.858 1.00 92.56 93 ARG A O 1
ATOM 743 N N . GLU A 1 94 ? 20.124 15.652 27.090 1.00 93.25 94 GLU A N 1
ATOM 744 C CA . GLU A 1 94 ? 21.590 15.629 27.119 1.00 93.25 94 GLU A CA 1
ATOM 745 C C . GLU A 1 94 ? 22.120 14.273 26.630 1.00 93.25 94 GLU A C 1
ATOM 747 O O . GLU A 1 94 ? 22.936 14.217 25.714 1.00 93.25 94 GLU A O 1
ATOM 752 N N . ALA A 1 95 ? 21.563 13.174 27.147 1.00 93.94 95 ALA A N 1
ATOM 753 C CA . ALA A 1 95 ? 21.939 11.819 26.744 1.00 93.94 95 ALA A CA 1
ATOM 754 C C . ALA A 1 95 ? 21.657 11.546 25.254 1.00 93.94 95 ALA A C 1
ATOM 756 O O . ALA A 1 95 ? 22.455 10.896 24.580 1.00 93.94 95 ALA A O 1
ATOM 757 N N . LEU A 1 96 ? 20.548 12.069 24.712 1.00 94.88 96 LEU A N 1
ATOM 758 C CA . LEU A 1 96 ? 20.257 11.980 23.276 1.00 94.88 96 LEU A CA 1
ATOM 759 C C . LEU A 1 96 ? 21.341 12.663 22.437 1.00 94.88 96 LEU A C 1
ATOM 761 O O . LEU A 1 96 ? 21.786 12.093 21.442 1.00 94.88 96 LEU A O 1
ATOM 765 N N . GLN A 1 97 ? 21.784 13.858 22.837 1.00 93.75 97 GLN A N 1
ATOM 766 C CA . GLN A 1 97 ? 22.846 14.581 22.134 1.00 93.75 97 GLN A CA 1
ATOM 767 C C . GLN A 1 97 ? 24.176 13.824 22.190 1.00 93.75 97 GLN A C 1
ATOM 769 O O . GLN A 1 97 ? 24.831 13.669 21.159 1.00 93.75 97 GLN A O 1
ATOM 774 N N . GLU A 1 98 ? 24.547 13.305 23.361 1.00 95.25 98 GLU A N 1
ATOM 775 C CA . GLU A 1 98 ? 25.764 12.507 23.535 1.00 95.25 98 GLU A CA 1
ATOM 776 C C . GLU A 1 98 ? 25.756 11.251 22.654 1.00 95.25 98 GLU A C 1
ATOM 778 O O . GLU A 1 98 ? 26.745 10.961 21.978 1.00 95.25 98 GLU A O 1
ATOM 783 N N . ILE A 1 99 ? 24.626 10.539 22.589 1.00 93.81 99 ILE A N 1
ATOM 784 C CA . ILE A 1 99 ? 24.474 9.352 21.738 1.00 93.81 99 ILE A CA 1
ATOM 785 C C . ILE A 1 99 ? 24.572 9.709 20.252 1.00 93.81 99 ILE A C 1
ATOM 787 O O . ILE A 1 99 ? 25.256 9.006 19.507 1.00 93.81 99 ILE A O 1
ATOM 791 N N . ILE A 1 100 ? 23.924 10.796 19.813 1.00 94.75 100 ILE A N 1
ATOM 792 C CA . ILE A 1 100 ? 23.981 11.245 18.413 1.00 94.75 100 ILE A CA 1
ATOM 793 C C . ILE A 1 100 ? 25.430 11.542 18.006 1.00 94.75 100 ILE A C 1
ATOM 795 O O . ILE A 1 100 ? 25.863 11.092 16.947 1.00 94.75 100 ILE A O 1
ATOM 799 N N . ILE A 1 101 ? 26.185 12.247 18.855 1.00 94.31 101 ILE A N 1
ATOM 800 C CA . ILE A 1 101 ? 27.601 12.569 18.616 1.00 94.31 101 ILE A CA 1
ATOM 801 C C . ILE A 1 101 ? 28.471 11.302 18.649 1.00 94.31 101 ILE A C 1
ATOM 803 O O . ILE A 1 101 ? 29.433 11.189 17.891 1.00 94.31 101 ILE A O 1
ATOM 807 N N . GLY A 1 102 ? 28.139 10.340 19.512 1.00 92.62 102 GLY A N 1
ATOM 808 C CA . GLY A 1 102 ? 28.890 9.095 19.680 1.00 92.62 102 GLY A CA 1
ATOM 809 C C . GLY A 1 102 ? 28.683 8.056 18.573 1.00 92.62 102 GLY A C 1
ATOM 810 O O . GLY A 1 102 ? 29.448 7.088 18.487 1.00 92.62 102 GLY A O 1
ATOM 811 N N . TYR A 1 103 ? 27.671 8.211 17.716 1.00 93.94 103 TYR A N 1
ATOM 812 C CA . TYR A 1 103 ? 27.411 7.250 16.649 1.00 93.94 103 TYR A CA 1
ATOM 813 C C . TYR A 1 103 ? 28.481 7.276 15.554 1.00 93.94 103 TYR A C 1
ATOM 815 O O . TYR A 1 103 ? 28.703 8.274 14.881 1.00 93.94 103 TYR A O 1
ATOM 823 N N . GLN A 1 104 ? 29.062 6.104 15.286 1.00 93.06 104 GLN A N 1
ATOM 824 C CA . GLN A 1 104 ? 29.987 5.894 14.162 1.00 93.06 104 GLN A CA 1
ATOM 825 C C . GLN A 1 104 ? 29.269 5.803 12.806 1.00 93.06 104 GLN A C 1
ATOM 827 O O . GLN A 1 104 ? 29.874 5.984 11.753 1.00 93.06 104 GLN A O 1
ATOM 832 N N . ASN A 1 105 ? 27.974 5.477 12.816 1.00 94.12 105 ASN A N 1
ATOM 833 C CA . ASN A 1 105 ? 27.157 5.385 11.613 1.00 94.12 105 ASN A CA 1
ATOM 834 C C . ASN A 1 105 ? 26.440 6.718 11.378 1.00 94.12 105 ASN A C 1
ATOM 836 O O . ASN A 1 105 ? 25.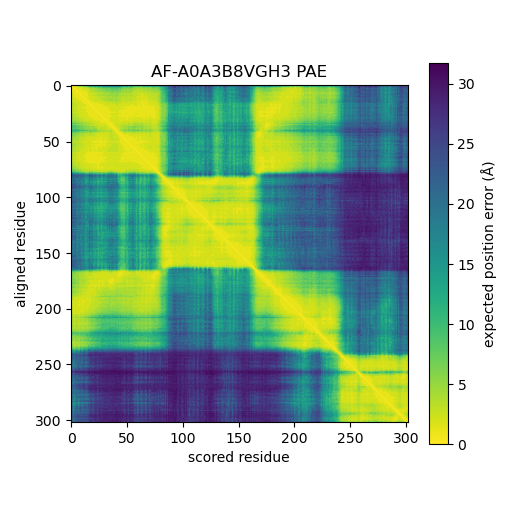460 7.020 12.059 1.00 94.12 105 ASN A O 1
ATOM 840 N N . GLU A 1 106 ? 26.901 7.469 10.378 1.00 93.69 106 GLU A N 1
ATOM 841 C CA . GLU A 1 106 ? 26.353 8.780 10.016 1.00 93.69 106 GLU A CA 1
ATOM 842 C C . GLU A 1 106 ? 24.850 8.721 9.713 1.00 93.69 106 GLU A C 1
ATOM 844 O O . GLU A 1 106 ? 24.088 9.530 10.229 1.00 93.69 106 GLU A O 1
ATOM 849 N N . ALA A 1 107 ? 24.385 7.709 8.972 1.00 93.56 107 ALA A N 1
ATOM 850 C CA . ALA A 1 107 ? 22.965 7.576 8.646 1.00 93.56 107 ALA A CA 1
ATOM 851 C C . ALA A 1 107 ? 22.099 7.377 9.899 1.00 93.56 107 ALA A C 1
ATOM 853 O O . ALA A 1 107 ? 20.984 7.894 9.972 1.00 93.56 107 ALA A O 1
ATOM 854 N N . LYS A 1 108 ? 22.617 6.652 10.898 1.00 95.06 108 LYS A N 1
ATOM 855 C CA . LYS A 1 108 ? 21.938 6.472 12.185 1.00 95.06 108 LYS A CA 1
ATOM 856 C C . LYS A 1 108 ? 21.934 7.768 12.995 1.00 95.06 108 LYS A C 1
ATOM 858 O O . LYS A 1 108 ? 20.891 8.130 13.527 1.00 95.06 108 LYS A O 1
ATOM 863 N N . ALA A 1 109 ? 23.057 8.487 13.031 1.00 96.00 109 ALA A N 1
ATOM 864 C CA . ALA A 1 109 ? 23.146 9.797 13.672 1.00 96.00 109 ALA A CA 1
ATOM 865 C C . ALA A 1 109 ? 22.153 10.794 13.072 1.00 96.00 109 ALA A C 1
ATOM 867 O O . ALA A 1 109 ? 21.371 11.390 13.809 1.00 96.00 109 ALA A O 1
ATOM 868 N N . THR A 1 110 ? 22.102 10.902 11.743 1.00 96.31 110 THR A N 1
ATOM 869 C CA . THR A 1 110 ? 21.145 11.764 11.040 1.00 96.31 110 THR A CA 1
ATOM 870 C C . THR A 1 110 ? 19.700 11.344 11.295 1.00 96.31 110 THR A C 1
ATOM 872 O O . THR A 1 110 ? 18.845 12.197 11.518 1.00 96.31 110 THR A O 1
ATOM 875 N N . PHE A 1 111 ? 19.405 10.040 11.284 1.00 97.44 111 PHE A N 1
ATOM 876 C CA . PHE A 1 111 ? 18.060 9.537 11.568 1.00 97.44 111 PHE A CA 1
ATOM 877 C C . PHE A 1 111 ? 17.596 9.932 12.976 1.00 97.44 111 PHE A C 1
ATOM 879 O O . PHE A 1 111 ? 16.511 10.495 13.124 1.00 97.44 111 PHE A O 1
ATOM 886 N N . THR A 1 112 ? 18.428 9.688 13.991 1.00 96.94 112 THR A N 1
ATOM 887 C CA . THR A 1 112 ? 18.109 10.018 15.384 1.00 96.94 112 THR A CA 1
ATOM 888 C C . THR A 1 112 ? 18.028 11.530 15.602 1.00 96.94 112 THR A C 1
ATOM 890 O O . THR A 1 112 ? 17.070 11.983 16.222 1.00 96.94 112 THR A O 1
ATOM 893 N N . ASP A 1 113 ? 18.950 12.326 15.046 1.00 96.69 113 ASP A N 1
ATOM 894 C CA . ASP A 1 113 ? 18.907 13.796 15.144 1.00 96.69 113 ASP A CA 1
ATOM 895 C C . ASP A 1 113 ? 17.633 14.372 14.510 1.00 96.69 113 ASP A C 1
ATOM 897 O O . ASP A 1 113 ? 16.963 15.217 15.102 1.00 96.69 113 ASP A O 1
ATOM 901 N N . ASN A 1 114 ? 17.227 13.862 13.344 1.00 97.06 114 ASN A N 1
ATOM 902 C CA . ASN A 1 114 ? 15.989 14.285 12.692 1.00 97.06 114 ASN A CA 1
ATOM 903 C C . ASN A 1 114 ? 14.748 13.959 13.533 1.00 97.06 114 ASN A C 1
ATOM 905 O O . ASN A 1 114 ? 13.851 14.796 13.627 1.00 97.06 114 ASN A O 1
ATOM 909 N N . LEU A 1 115 ? 14.693 12.781 14.167 1.00 96.94 115 LEU A N 1
ATOM 910 C CA . LEU A 1 115 ? 13.604 12.448 15.092 1.00 96.94 115 LEU A CA 1
ATOM 911 C C . LEU A 1 115 ? 13.598 13.378 16.303 1.00 96.94 115 LEU A C 1
ATOM 913 O O . LEU A 1 115 ? 12.546 13.898 16.662 1.00 96.94 115 LEU A O 1
ATOM 917 N N . VAL A 1 116 ? 14.762 13.632 16.901 1.00 96.00 116 VAL A N 1
ATOM 918 C CA . VAL A 1 116 ? 14.900 14.545 18.042 1.00 96.00 116 VAL A CA 1
ATOM 919 C C . VAL A 1 116 ? 14.405 15.945 17.678 1.00 96.00 116 VAL A C 1
ATOM 921 O O . VAL A 1 116 ? 13.612 16.518 18.420 1.00 96.00 116 VAL A O 1
ATOM 924 N N . ARG A 1 117 ? 14.794 16.482 16.517 1.00 95.00 117 ARG A N 1
ATOM 925 C CA . ARG A 1 117 ? 14.325 17.793 16.031 1.00 95.00 117 ARG A CA 1
ATOM 926 C C . ARG A 1 117 ? 12.830 17.840 15.750 1.00 95.00 117 ARG A C 1
ATOM 928 O O . ARG A 1 117 ? 12.244 18.916 15.817 1.00 95.00 117 ARG A O 1
ATOM 935 N N . LEU A 1 118 ? 12.248 16.714 15.353 1.00 96.25 118 LEU A N 1
ATOM 936 C CA . LEU A 1 118 ? 10.855 16.651 14.938 1.00 96.25 118 LEU A CA 1
ATOM 937 C C . LEU A 1 118 ? 9.897 16.425 16.112 1.00 96.25 118 LEU A C 1
ATOM 939 O O . LEU A 1 118 ? 8.781 16.926 16.059 1.00 96.25 118 LEU A O 1
ATOM 943 N N . PHE A 1 119 ? 10.323 15.683 17.136 1.00 96.69 119 PHE A N 1
ATOM 944 C CA . PHE A 1 119 ? 9.461 15.227 18.230 1.00 96.69 119 PHE A CA 1
ATOM 945 C C . PHE A 1 119 ? 9.752 15.884 19.588 1.00 96.69 119 PHE A C 1
ATOM 947 O O . PHE A 1 119 ? 8.929 15.756 20.492 1.00 96.69 119 PHE A O 1
ATOM 954 N N . LEU A 1 120 ? 10.901 16.546 19.781 1.00 93.50 120 LEU A N 1
ATOM 955 C CA . LEU A 1 120 ? 11.147 17.332 20.997 1.00 93.50 120 LEU A CA 1
ATOM 956 C C . LEU A 1 120 ? 10.641 18.776 20.854 1.00 93.50 120 LEU A C 1
ATOM 958 O O . LEU A 1 120 ? 10.829 19.372 19.792 1.00 93.50 120 LEU A O 1
ATOM 962 N N . PRO A 1 121 ? 10.177 19.398 21.957 1.00 94.62 121 PRO A N 1
ATOM 963 C CA . PRO A 1 121 ? 10.207 18.906 23.345 1.00 94.62 121 PRO A CA 1
ATOM 964 C C . PRO A 1 121 ? 9.072 17.950 23.747 1.00 94.62 121 PRO A C 1
ATOM 966 O O . PRO A 1 121 ? 9.137 17.367 24.826 1.00 94.62 121 PRO A O 1
ATOM 969 N N . GLU A 1 122 ? 8.048 17.779 22.920 1.00 95.88 122 GLU A N 1
ATOM 970 C CA . GLU A 1 122 ? 6.787 17.134 23.291 1.00 95.88 122 GLU A CA 1
ATOM 971 C C . GLU A 1 122 ? 6.946 15.650 23.663 1.00 95.88 122 GLU A C 1
ATOM 973 O O . GLU A 1 122 ? 6.263 15.169 24.563 1.00 95.88 122 GLU A O 1
ATOM 978 N N . ALA A 1 123 ? 7.878 14.934 23.028 1.00 96.44 123 ALA A N 1
ATOM 979 C CA . ALA A 1 123 ? 8.114 13.502 23.234 1.00 96.44 123 ALA A CA 1
ATOM 980 C C . ALA A 1 123 ? 9.001 13.140 24.447 1.00 96.44 123 ALA A C 1
ATOM 982 O O . ALA A 1 123 ? 9.433 11.991 24.554 1.00 96.44 123 ALA A O 1
ATOM 983 N N . LEU A 1 124 ? 9.346 14.093 25.324 1.00 93.62 124 LEU A N 1
ATOM 984 C CA . LEU A 1 124 ? 10.182 13.829 26.511 1.00 93.62 124 LEU A CA 1
ATOM 985 C C . LEU A 1 124 ? 9.407 13.131 27.633 1.00 93.62 124 LEU A C 1
ATOM 987 O O . LEU A 1 124 ? 9.891 12.162 28.208 1.00 93.62 124 LEU A O 1
ATOM 991 N N . ASN A 1 125 ? 8.220 13.644 27.959 1.00 88.81 125 ASN A N 1
ATOM 992 C CA . AS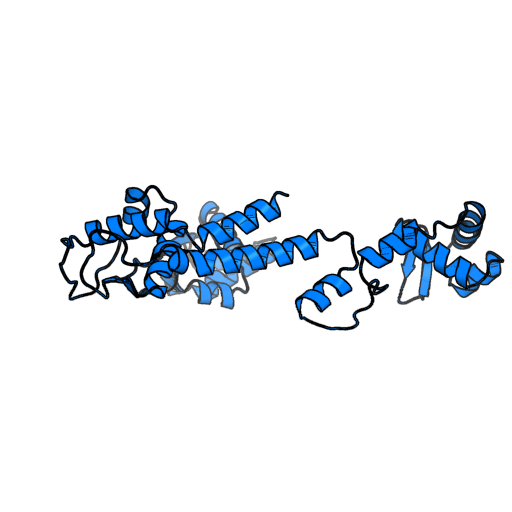N A 1 125 ? 7.453 13.180 29.119 1.00 88.81 125 ASN A CA 1
ATOM 993 C C . ASN A 1 125 ? 6.357 12.188 28.732 1.00 88.81 125 ASN A C 1
ATOM 995 O O . ASN A 1 125 ? 6.082 11.259 29.484 1.00 88.81 125 ASN A O 1
ATOM 999 N N . ASP A 1 126 ? 5.783 12.358 27.543 1.00 91.62 126 ASP A N 1
ATOM 1000 C CA . ASP A 1 126 ? 4.658 11.579 27.047 1.00 91.62 126 ASP A CA 1
ATOM 1001 C C . ASP A 1 126 ? 4.882 11.191 25.586 1.00 91.62 126 ASP A C 1
ATOM 1003 O O . ASP A 1 126 ? 5.741 11.739 24.893 1.00 91.62 126 ASP A O 1
ATOM 1007 N N . VAL A 1 127 ? 4.085 10.243 25.092 1.00 93.38 127 VAL A N 1
ATOM 1008 C CA . VAL A 1 127 ? 4.121 9.903 23.669 1.00 93.38 127 VAL A CA 1
ATOM 1009 C C . VAL A 1 127 ? 3.503 11.027 22.848 1.00 93.38 127 VAL A C 1
ATOM 1011 O O . VAL A 1 127 ? 2.299 11.274 22.933 1.00 93.38 127 VAL A O 1
ATOM 1014 N N . HIS A 1 128 ? 4.311 11.640 21.989 1.00 94.19 128 HIS A N 1
ATOM 1015 C CA . HIS A 1 128 ? 3.870 12.670 21.062 1.00 94.19 128 HIS A CA 1
ATOM 1016 C C . HIS A 1 128 ? 3.590 12.082 19.680 1.00 94.19 128 HIS A C 1
ATOM 1018 O O . HIS A 1 128 ? 4.430 11.382 19.113 1.00 94.19 128 HIS A O 1
ATOM 1024 N N . PHE A 1 129 ? 2.405 12.370 19.141 1.00 92.00 129 PHE A N 1
ATOM 1025 C CA . PHE A 1 129 ? 1.965 11.892 17.835 1.00 92.00 129 PHE A CA 1
ATOM 1026 C C . PHE A 1 129 ? 2.094 12.963 16.763 1.00 92.00 129 PHE A C 1
ATOM 1028 O O . PHE A 1 129 ? 1.546 14.054 16.906 1.00 92.00 129 PHE A O 1
ATOM 1035 N N . ILE A 1 130 ? 2.709 12.590 15.645 1.00 91.81 130 ILE A N 1
ATOM 1036 C CA . ILE A 1 130 ? 2.769 13.393 14.425 1.00 91.81 130 ILE A CA 1
ATOM 1037 C C . ILE A 1 130 ? 2.211 12.559 13.276 1.00 91.81 130 ILE A C 1
ATOM 1039 O O . ILE A 1 130 ? 2.377 11.341 13.239 1.00 91.81 130 ILE A O 1
ATOM 1043 N N . ASP A 1 131 ? 1.544 13.217 12.339 1.00 87.56 131 ASP A N 1
ATOM 1044 C CA . ASP A 1 131 ? 1.132 12.638 11.063 1.00 87.56 131 ASP A CA 1
ATOM 1045 C C . ASP A 1 131 ? 2.295 11.905 10.358 1.00 87.56 131 ASP A C 1
ATOM 1047 O O . ASP A 1 131 ? 3.404 12.434 10.230 1.00 87.56 131 ASP A O 1
ATOM 1051 N N . SER A 1 132 ? 2.061 10.668 9.915 1.00 89.12 132 SER A N 1
ATOM 1052 C CA . SER A 1 132 ? 3.099 9.823 9.315 1.00 89.12 132 SER A CA 1
ATOM 1053 C C . SER A 1 132 ? 3.627 10.406 8.014 1.00 89.12 132 SER A C 1
ATOM 1055 O O . SER A 1 132 ? 4.829 10.324 7.781 1.00 89.12 132 SER A O 1
ATOM 1057 N N . ASP A 1 133 ? 2.784 11.011 7.180 1.00 83.81 133 ASP A N 1
ATOM 1058 C CA . ASP A 1 133 ? 3.214 11.610 5.917 1.00 83.81 133 ASP A CA 1
ATOM 1059 C C . ASP A 1 133 ? 4.043 12.874 6.172 1.00 83.81 133 ASP A C 1
ATOM 1061 O O . ASP A 1 133 ? 5.041 13.117 5.481 1.00 83.81 133 ASP A O 1
ATOM 1065 N N . VAL A 1 134 ? 3.734 13.631 7.230 1.00 89.56 134 VAL A N 1
ATOM 1066 C CA . VAL A 1 134 ? 4.592 14.735 7.698 1.00 89.56 134 VAL A CA 1
ATOM 1067 C C . VAL A 1 134 ? 5.958 14.217 8.154 1.00 89.56 134 VAL A C 1
ATOM 1069 O O . VAL A 1 134 ? 6.984 14.787 7.777 1.00 89.56 134 VAL A O 1
ATOM 1072 N N . VAL A 1 135 ? 6.006 13.126 8.923 1.00 94.62 135 VAL A N 1
ATOM 1073 C CA . VAL A 1 135 ? 7.276 12.518 9.360 1.00 94.62 135 VAL A CA 1
ATOM 1074 C C . VAL A 1 135 ? 8.077 12.018 8.156 1.00 94.62 135 VAL A C 1
ATOM 1076 O O . VAL A 1 135 ? 9.252 12.353 8.008 1.00 94.62 135 VAL A O 1
ATOM 1079 N N . LEU A 1 136 ? 7.446 11.262 7.256 1.00 93.50 136 LEU A N 1
ATOM 1080 C CA . LEU A 1 136 ? 8.096 10.691 6.076 1.00 93.50 136 LEU A CA 1
ATOM 1081 C C . LEU A 1 136 ? 8.630 11.767 5.132 1.00 93.50 136 LEU A C 1
ATOM 1083 O O . LEU A 1 136 ? 9.765 11.655 4.666 1.00 93.50 136 LEU A O 1
ATOM 1087 N N . SER A 1 137 ? 7.842 12.816 4.882 1.00 91.12 137 SER A N 1
ATOM 1088 C CA . SER A 1 137 ? 8.243 13.931 4.023 1.00 91.12 137 SER A CA 1
ATOM 1089 C C . SER A 1 137 ? 9.393 14.736 4.628 1.00 91.12 137 SER A C 1
ATOM 1091 O O . SER A 1 137 ? 10.382 14.974 3.937 1.00 91.12 137 SER A O 1
ATOM 1093 N N . LYS A 1 138 ? 9.328 15.089 5.921 1.00 93.06 138 LYS A N 1
ATOM 1094 C CA . LYS A 1 138 ? 10.402 15.835 6.598 1.00 93.06 138 LYS A CA 1
ATOM 1095 C C . LYS A 1 138 ? 11.696 15.038 6.733 1.00 93.06 138 LYS A C 1
ATOM 1097 O O . LYS A 1 138 ? 12.772 15.623 6.668 1.00 93.06 138 LYS A O 1
ATOM 1102 N N . MET A 1 139 ? 11.606 13.721 6.913 1.00 94.75 139 MET A N 1
ATOM 1103 C CA . MET A 1 139 ? 12.783 12.854 7.012 1.00 94.75 139 MET A CA 1
ATOM 1104 C C . MET A 1 139 ? 13.297 12.368 5.648 1.00 94.75 139 MET A C 1
ATOM 1106 O O . MET A 1 139 ? 14.398 11.825 5.579 1.00 94.75 139 MET A O 1
ATOM 1110 N N . GLY A 1 140 ? 12.521 12.525 4.569 1.00 93.75 140 GLY A N 1
ATOM 1111 C CA . GLY A 1 140 ? 12.863 12.004 3.243 1.00 93.75 140 GLY A CA 1
ATOM 1112 C C . GLY A 1 140 ? 12.926 10.472 3.193 1.00 93.75 140 GLY A C 1
ATOM 1113 O O . GLY A 1 140 ? 13.771 9.906 2.498 1.00 93.75 140 GLY A O 1
ATOM 1114 N N . LEU A 1 141 ? 12.070 9.787 3.959 1.00 93.94 141 LEU A N 1
ATOM 1115 C CA . LEU A 1 141 ? 12.110 8.333 4.139 1.00 93.94 141 LEU A CA 1
ATOM 1116 C C . LEU A 1 141 ? 10.905 7.626 3.523 1.00 93.94 141 LEU A C 1
ATOM 1118 O O . LEU A 1 141 ? 9.829 8.188 3.350 1.00 93.94 141 LEU A O 1
ATOM 1122 N N . THR A 1 142 ? 11.079 6.333 3.248 1.00 91.06 142 THR A N 1
ATOM 1123 C CA . THR A 1 142 ? 9.945 5.431 3.005 1.00 91.06 142 THR A CA 1
ATOM 1124 C C . THR A 1 142 ? 9.381 4.925 4.331 1.00 91.06 142 THR A C 1
ATOM 1126 O O . THR A 1 142 ? 10.128 4.792 5.302 1.00 91.06 142 THR A O 1
ATOM 1129 N N . TYR A 1 143 ? 8.099 4.548 4.353 1.00 85.69 143 TYR A N 1
ATOM 1130 C CA . TYR A 1 143 ? 7.453 3.961 5.535 1.00 85.69 143 TYR A CA 1
ATOM 1131 C C . TYR A 1 143 ? 8.254 2.790 6.125 1.00 85.69 143 TYR A C 1
ATOM 1133 O O . TYR A 1 143 ? 8.528 2.752 7.319 1.00 85.69 143 TYR A O 1
ATOM 1141 N N . ASN A 1 144 ? 8.730 1.871 5.281 1.00 86.38 144 ASN A N 1
ATOM 1142 C CA . ASN A 1 144 ? 9.529 0.732 5.740 1.00 86.38 144 ASN A CA 1
ATOM 1143 C C . ASN A 1 144 ? 10.873 1.152 6.352 1.00 86.38 144 ASN A C 1
ATOM 1145 O O . ASN A 1 144 ? 11.330 0.515 7.297 1.00 86.38 144 ASN A O 1
ATOM 1149 N N . SER A 1 145 ? 11.522 2.183 5.804 1.00 93.56 145 SER A N 1
ATOM 1150 C CA . SER A 1 145 ? 12.773 2.708 6.365 1.00 93.56 145 SER A CA 1
ATOM 1151 C C . SER A 1 145 ? 12.537 3.350 7.730 1.00 93.56 145 SER A C 1
ATOM 1153 O O . SER A 1 145 ? 13.331 3.128 8.639 1.00 93.56 145 SER A O 1
ATOM 1155 N N . LEU A 1 146 ? 11.432 4.091 7.878 1.00 95.44 146 LEU A N 1
ATOM 1156 C CA . LEU A 1 146 ? 11.028 4.691 9.146 1.00 95.44 146 LEU A CA 1
ATOM 1157 C C . LEU A 1 146 ? 10.788 3.617 10.212 1.00 95.44 146 LEU A C 1
ATOM 1159 O O . LEU A 1 146 ? 11.426 3.664 11.258 1.00 95.44 146 LEU A O 1
ATOM 1163 N N . ILE A 1 147 ? 9.949 2.614 9.925 1.00 94.06 147 ILE A N 1
ATOM 1164 C CA . ILE A 1 147 ? 9.642 1.535 10.878 1.00 94.06 147 ILE A CA 1
ATOM 1165 C C . ILE A 1 147 ? 10.911 0.801 11.316 1.00 94.06 147 ILE A C 1
ATOM 1167 O O . ILE A 1 147 ? 11.146 0.666 12.511 1.00 94.06 147 ILE A O 1
ATOM 1171 N N . LYS A 1 148 ? 11.781 0.408 10.377 1.00 95.88 148 LYS A N 1
ATOM 1172 C CA . LYS A 1 148 ? 13.045 -0.263 10.722 1.00 95.88 148 LYS A CA 1
ATOM 1173 C C . LYS A 1 148 ? 13.942 0.595 11.613 1.00 95.88 148 LYS A C 1
ATOM 1175 O O . LYS A 1 148 ? 14.559 0.073 12.534 1.00 95.88 148 LYS A O 1
ATOM 1180 N N . GLY A 1 149 ? 14.036 1.895 11.334 1.00 96.56 149 GLY A N 1
ATOM 1181 C CA . GLY A 1 149 ? 14.813 2.815 12.162 1.00 96.56 149 GLY A CA 1
ATOM 1182 C C . GLY A 1 149 ? 14.241 2.939 13.576 1.00 96.56 149 GLY A C 1
ATOM 1183 O O . GLY A 1 149 ? 14.991 2.856 14.547 1.00 96.56 149 GLY A O 1
ATOM 1184 N N . LEU A 1 150 ? 12.915 3.062 13.698 1.00 97.56 150 LEU A N 1
ATOM 1185 C CA . LEU A 1 150 ? 12.221 3.116 14.988 1.00 97.56 150 LEU A CA 1
ATOM 1186 C C . LEU A 1 150 ? 12.380 1.815 15.789 1.00 97.56 150 LEU A C 1
ATOM 1188 O O . LEU A 1 150 ? 12.636 1.870 16.988 1.00 97.56 150 LEU A O 1
ATOM 1192 N N . GLU A 1 151 ? 12.301 0.651 15.137 1.00 97.00 151 GLU A N 1
ATOM 1193 C CA . GLU A 1 151 ? 12.536 -0.656 15.767 1.00 97.00 151 GLU A CA 1
ATOM 1194 C C . GLU A 1 151 ? 13.952 -0.778 16.340 1.00 97.00 151 GLU A C 1
ATOM 1196 O O . GLU A 1 151 ? 14.113 -1.253 17.464 1.00 97.00 151 GLU A O 1
ATOM 1201 N N . VAL A 1 152 ? 14.969 -0.312 15.604 1.00 96.81 152 VAL A N 1
ATOM 1202 C CA . VAL A 1 152 ? 16.361 -0.310 16.080 1.00 96.81 152 VAL A CA 1
ATOM 1203 C C . VAL A 1 152 ? 16.498 0.557 17.331 1.00 96.81 152 VAL A C 1
ATOM 1205 O O . VAL A 1 152 ? 16.966 0.063 18.355 1.00 96.81 152 VAL A O 1
ATOM 1208 N N . LEU A 1 153 ? 16.043 1.813 17.290 1.00 97.31 153 LEU A N 1
ATOM 1209 C CA . LEU A 1 153 ? 16.152 2.715 18.445 1.00 97.31 153 LEU A CA 1
ATOM 1210 C C . LEU A 1 153 ? 15.342 2.223 19.652 1.00 97.31 153 LEU A C 1
ATOM 1212 O O . LEU A 1 153 ? 15.779 2.389 20.791 1.00 97.31 153 LEU A O 1
ATOM 1216 N N . GLN A 1 154 ? 14.202 1.567 19.419 1.00 97.69 154 GLN A N 1
ATOM 1217 C CA . GLN A 1 154 ? 13.432 0.939 20.487 1.00 97.69 154 GLN A CA 1
ATOM 1218 C C . GLN A 1 154 ? 14.160 -0.255 21.107 1.00 97.69 154 GLN A C 1
ATOM 1220 O O . GLN A 1 154 ? 14.189 -0.384 22.328 1.00 97.69 154 GLN A O 1
ATOM 1225 N N . SER A 1 155 ? 14.787 -1.108 20.292 1.00 96.81 155 SER A N 1
ATOM 1226 C CA . SER A 1 155 ? 15.571 -2.246 20.794 1.00 96.81 155 SER A CA 1
ATOM 1227 C C . SER A 1 155 ? 16.796 -1.823 21.612 1.00 96.81 155 SER A C 1
ATOM 1229 O O . SER A 1 155 ? 17.232 -2.556 22.495 1.00 96.81 155 SER A O 1
ATOM 1231 N N . GLU A 1 156 ? 17.316 -0.623 21.352 1.00 95.75 156 GLU A N 1
ATOM 1232 C CA . GLU A 1 156 ? 18.419 -0.005 22.093 1.00 95.75 156 GLU A CA 1
ATOM 1233 C C . GLU A 1 156 ? 17.951 0.786 23.322 1.00 95.75 156 GLU A C 1
ATOM 1235 O O . GLU A 1 156 ? 18.776 1.336 24.047 1.00 95.75 156 GLU A O 1
ATOM 1240 N N . GLY A 1 157 ? 16.638 0.857 23.567 1.00 96.00 157 GLY A N 1
ATOM 1241 C CA . GLY A 1 157 ? 16.073 1.560 24.715 1.00 96.00 157 GLY A CA 1
ATOM 1242 C C . GLY A 1 157 ? 16.231 3.079 24.651 1.00 96.00 157 GLY A C 1
ATOM 1243 O O . GLY A 1 157 ? 16.327 3.711 25.701 1.00 96.00 157 GLY A O 1
ATOM 1244 N N . ILE A 1 158 ? 16.274 3.662 23.447 1.00 97.12 158 ILE A N 1
ATOM 1245 C CA . ILE A 1 158 ? 16.400 5.116 23.216 1.00 97.12 158 ILE A CA 1
ATOM 1246 C C . ILE A 1 158 ? 15.029 5.798 23.138 1.00 97.12 158 ILE A C 1
ATOM 1248 O O . ILE A 1 158 ? 14.865 6.954 23.537 1.00 97.12 158 ILE A O 1
ATOM 1252 N N . LEU A 1 159 ? 14.040 5.087 22.602 1.00 97.94 159 LEU A N 1
ATOM 1253 C CA . LEU A 1 159 ? 12.661 5.544 22.508 1.00 97.94 159 LEU A CA 1
ATOM 1254 C C . LEU A 1 159 ? 11.693 4.367 22.581 1.00 97.94 159 LEU A C 1
ATOM 1256 O O . LEU A 1 159 ? 12.071 3.217 22.382 1.00 97.94 159 LEU A O 1
ATOM 1260 N N . THR A 1 160 ? 10.422 4.663 22.792 1.00 97.19 160 THR A N 1
ATOM 1261 C CA . THR A 1 160 ? 9.317 3.774 22.435 1.00 97.19 160 THR A CA 1
ATOM 1262 C C . THR A 1 160 ? 8.530 4.410 21.302 1.00 97.19 160 THR A C 1
ATOM 1264 O O . THR A 1 160 ? 8.479 5.640 21.187 1.00 97.19 160 THR A O 1
ATOM 1267 N N . TYR A 1 161 ? 7.925 3.589 20.445 1.00 95.38 161 TYR A N 1
ATOM 1268 C CA . TYR A 1 161 ? 7.053 4.100 19.396 1.00 95.38 161 TYR A CA 1
ATOM 1269 C C . TYR A 1 161 ? 5.739 3.327 19.300 1.00 95.38 161 TYR A C 1
ATOM 1271 O O . TYR A 1 161 ? 5.652 2.138 19.607 1.00 95.38 161 TYR A O 1
ATOM 1279 N N . LYS A 1 162 ? 4.697 4.020 18.841 1.00 88.94 162 LYS A N 1
ATOM 1280 C CA . LYS A 1 162 ? 3.399 3.436 18.501 1.00 88.94 162 LYS A CA 1
ATOM 1281 C C . LYS A 1 162 ? 2.884 4.034 17.205 1.00 88.94 162 LYS A C 1
ATOM 1283 O O . LYS A 1 162 ? 2.858 5.247 17.038 1.00 88.94 162 LYS A O 1
ATOM 1288 N N . MET A 1 163 ? 2.425 3.178 16.304 1.00 84.88 163 MET A N 1
ATOM 1289 C CA . MET A 1 163 ? 1.662 3.626 15.145 1.00 84.88 163 MET A CA 1
ATOM 1290 C C . MET A 1 163 ? 0.200 3.751 15.564 1.00 84.88 163 MET A C 1
ATOM 1292 O O . MET A 1 163 ? -0.401 2.760 15.984 1.00 84.88 163 MET A O 1
ATOM 1296 N N . HIS A 1 164 ? -0.361 4.952 15.467 1.00 71.88 164 HIS A N 1
ATOM 1297 C CA . HIS A 1 164 ? -1.796 5.154 15.604 1.00 71.88 164 HIS A CA 1
ATOM 1298 C C . HIS A 1 164 ? -2.417 5.192 14.220 1.00 71.88 164 HIS A C 1
ATOM 1300 O O . HIS A 1 164 ? -1.949 5.906 13.339 1.00 71.88 164 HIS A O 1
ATOM 1306 N N . VAL A 1 165 ? -3.471 4.419 14.024 1.00 68.31 165 VAL A N 1
ATOM 1307 C CA . VAL A 1 165 ? -4.374 4.637 12.905 1.00 68.31 165 VAL A CA 1
ATOM 1308 C C . VAL A 1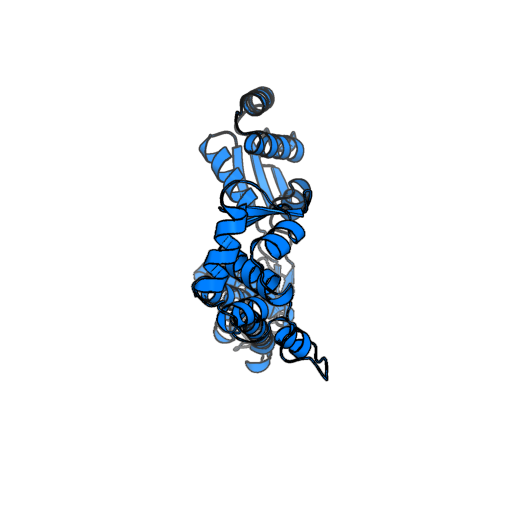 165 ? -5.730 4.796 13.544 1.00 68.31 165 VAL A C 1
ATOM 1310 O O . VAL A 1 165 ? -6.149 3.885 14.256 1.00 68.31 165 VAL A O 1
ATOM 1313 N N . ASP A 1 166 ? -6.345 5.958 13.355 1.00 71.50 166 ASP A N 1
ATOM 1314 C CA . ASP A 1 166 ? -7.682 6.193 13.880 1.00 71.50 166 ASP A CA 1
ATOM 1315 C C . ASP A 1 166 ? -8.656 5.227 13.209 1.00 71.50 166 ASP A C 1
ATOM 1317 O O . ASP A 1 166 ? -8.536 4.904 12.019 1.00 71.50 166 ASP A O 1
ATOM 1321 N N . ASP A 1 167 ? -9.615 4.757 13.995 1.00 83.19 167 ASP A N 1
ATOM 1322 C CA . ASP A 1 167 ? -10.748 4.032 13.455 1.00 83.19 167 ASP A CA 1
ATOM 1323 C C . ASP A 1 167 ? -11.602 5.000 12.618 1.00 83.19 167 ASP A C 1
ATOM 1325 O O . ASP A 1 167 ? -11.855 6.136 13.037 1.00 83.19 167 ASP A O 1
ATOM 1329 N N . PRO A 1 168 ? -11.998 4.604 11.396 1.00 89.19 168 PRO A N 1
ATOM 1330 C CA . PRO A 1 168 ? -12.814 5.443 10.544 1.00 89.19 168 PRO A CA 1
ATOM 1331 C C . PRO A 1 168 ? -14.234 5.528 11.094 1.00 89.19 168 PRO A C 1
ATOM 1333 O O . PRO A 1 168 ? -14.760 4.567 11.660 1.00 89.19 168 PRO A O 1
ATOM 1336 N N . PHE A 1 169 ? -14.878 6.657 10.831 1.00 91.69 169 PHE A N 1
ATOM 1337 C CA . PHE A 1 169 ? -16.313 6.804 11.007 1.00 91.69 169 PHE A CA 1
ATOM 1338 C C . PHE A 1 169 ? -17.013 6.367 9.727 1.00 91.69 169 PHE A C 1
ATOM 1340 O O . PHE A 1 169 ? -16.623 6.769 8.630 1.00 91.69 169 PHE A O 1
ATOM 1347 N N . ILE A 1 170 ? -18.026 5.519 9.865 1.00 95.00 170 ILE A N 1
ATOM 1348 C CA . ILE A 1 170 ? -18.753 4.922 8.747 1.00 95.00 170 ILE A CA 1
ATOM 1349 C C . ILE A 1 170 ? -20.238 5.190 8.917 1.00 95.00 170 ILE A C 1
ATOM 1351 O O . ILE A 1 170 ? -20.797 4.980 9.994 1.00 95.00 170 ILE A O 1
ATOM 1355 N N . ARG A 1 171 ? -20.875 5.608 7.825 1.00 95.62 171 ARG A N 1
ATOM 1356 C CA . ARG A 1 171 ? -22.328 5.685 7.696 1.00 95.62 171 ARG A CA 1
ATOM 1357 C C . ARG A 1 171 ? -22.791 4.957 6.441 1.00 95.62 171 ARG A C 1
ATOM 1359 O O . ARG A 1 171 ? -22.140 5.047 5.403 1.00 95.62 171 ARG A O 1
ATOM 1366 N N . LEU A 1 172 ? -23.908 4.240 6.503 1.00 96.38 172 LEU A N 1
ATOM 1367 C CA . LEU A 1 172 ? -24.599 3.783 5.299 1.00 96.38 172 LEU A CA 1
ATOM 1368 C C . LEU A 1 172 ? -25.212 4.968 4.547 1.00 96.38 172 LEU A C 1
ATOM 1370 O O . LEU A 1 172 ? -25.849 5.831 5.145 1.00 96.38 172 LEU A O 1
ATOM 1374 N N . ILE A 1 173 ? -25.032 4.995 3.227 1.00 95.81 173 ILE A N 1
ATOM 1375 C CA . ILE A 1 173 ? -25.665 6.018 2.380 1.00 95.81 173 ILE A CA 1
ATOM 1376 C C . ILE A 1 173 ? -27.146 5.688 2.155 1.00 95.81 173 ILE A C 1
ATOM 1378 O O . ILE A 1 173 ? -27.983 6.582 2.203 1.00 95.81 173 ILE A O 1
ATOM 1382 N N . GLU A 1 174 ? -27.454 4.407 1.961 1.00 95.56 174 GLU A N 1
ATOM 1383 C CA . GLU A 1 174 ? -28.801 3.873 1.729 1.00 95.56 174 GLU A CA 1
ATOM 1384 C C . GLU A 1 174 ? -29.189 2.892 2.850 1.00 95.56 174 GLU A C 1
ATOM 1386 O O . GLU A 1 174 ? -28.295 2.310 3.476 1.00 95.56 174 GLU A O 1
ATOM 1391 N N . PRO A 1 175 ? -30.491 2.627 3.082 1.00 96.44 175 PRO A N 1
ATOM 1392 C CA . PRO A 1 175 ? -30.930 1.639 4.064 1.00 96.44 175 PRO A CA 1
ATOM 1393 C C . PRO A 1 175 ? -30.225 0.284 3.907 1.00 96.44 175 PRO A C 1
ATOM 1395 O O . PRO A 1 175 ? -29.952 -0.181 2.794 1.00 96.44 175 PRO A O 1
ATOM 1398 N N . ARG A 1 176 ? -29.950 -0.399 5.026 1.00 97.00 176 ARG A N 1
ATOM 1399 C CA . ARG A 1 176 ? -29.259 -1.696 5.017 1.00 97.00 176 ARG A CA 1
ATOM 1400 C C . ARG A 1 176 ? -30.018 -2.703 4.153 1.00 97.00 176 ARG A C 1
ATOM 1402 O O . ARG A 1 176 ? -31.154 -3.069 4.442 1.00 97.00 176 ARG A O 1
ATOM 1409 N N . MET A 1 177 ? -29.341 -3.277 3.168 1.00 96.38 177 MET A N 1
ATOM 1410 C CA . MET A 1 177 ? -29.883 -4.338 2.326 1.00 96.38 177 MET A CA 1
ATOM 1411 C C . MET A 1 177 ? -29.449 -5.717 2.839 1.00 96.38 177 MET A C 1
ATOM 1413 O O . MET A 1 177 ? -28.400 -5.883 3.461 1.00 96.38 177 MET A O 1
ATOM 1417 N N . SER A 1 178 ? -30.241 -6.756 2.556 1.00 95.38 178 SER A N 1
ATOM 1418 C CA . SER A 1 178 ? -29.897 -8.143 2.930 1.00 95.38 178 SER A CA 1
ATOM 1419 C C . SER A 1 178 ? -28.666 -8.683 2.186 1.00 95.38 178 SER A C 1
ATOM 1421 O O . SER A 1 178 ? -28.036 -9.655 2.609 1.00 95.38 178 SER A O 1
ATOM 1423 N N . LYS A 1 179 ? -28.311 -8.049 1.066 1.00 95.44 179 LYS A N 1
ATOM 1424 C CA . LYS A 1 179 ? -27.139 -8.333 0.236 1.00 95.44 179 LYS A CA 1
ATOM 1425 C C . LYS A 1 179 ? -26.451 -7.017 -0.105 1.00 95.44 179 LYS A C 1
ATOM 1427 O O . LYS A 1 179 ? -27.112 -5.987 -0.152 1.00 95.44 179 LYS A O 1
ATOM 1432 N N . LEU A 1 180 ? -25.151 -7.077 -0.394 1.00 97.12 180 LEU A N 1
ATOM 1433 C CA . LEU A 1 180 ? -24.383 -5.925 -0.869 1.00 97.12 180 LEU A CA 1
ATOM 1434 C C . LEU A 1 180 ? -25.078 -5.301 -2.102 1.00 97.12 180 LEU A C 1
ATOM 1436 O O . LEU A 1 180 ? -25.199 -6.005 -3.112 1.00 97.12 180 LEU A O 1
ATOM 1440 N N . PRO A 1 181 ? -25.522 -4.028 -2.053 1.00 95.62 181 PRO A N 1
ATOM 1441 C CA . PRO A 1 181 ? -26.328 -3.404 -3.108 1.00 95.62 181 PRO A CA 1
ATOM 1442 C C . PRO A 1 181 ? -25.477 -2.893 -4.281 1.00 95.62 181 PRO A C 1
ATOM 1444 O O . PRO A 1 181 ? -25.663 -1.790 -4.776 1.00 95.62 181 PRO A O 1
ATOM 1447 N N . VAL A 1 182 ? -24.519 -3.702 -4.732 1.00 94.94 182 VAL A N 1
ATOM 1448 C CA . VAL A 1 182 ? -23.659 -3.399 -5.880 1.00 94.94 182 VAL A CA 1
ATOM 1449 C C . VAL A 1 182 ? -23.596 -4.625 -6.779 1.00 94.94 182 VAL A C 1
ATOM 1451 O O . VAL A 1 182 ? -23.569 -5.763 -6.297 1.00 94.94 182 VAL A O 1
ATOM 1454 N N . LEU A 1 183 ? -23.564 -4.417 -8.094 1.00 94.38 183 LEU A N 1
ATOM 1455 C CA . LEU A 1 183 ? -23.359 -5.502 -9.044 1.00 94.38 183 LEU A CA 1
ATOM 1456 C C . LEU A 1 183 ? -21.905 -5.981 -8.997 1.00 94.38 183 LEU A C 1
ATOM 1458 O O . LEU A 1 183 ? -20.963 -5.194 -8.901 1.00 94.38 183 LEU A O 1
ATOM 1462 N N . LYS A 1 184 ? -21.703 -7.295 -9.139 1.00 94.69 184 LYS A N 1
ATOM 1463 C CA . LYS A 1 184 ? -20.359 -7.894 -9.160 1.00 94.69 184 LYS A CA 1
ATOM 1464 C C . LYS A 1 184 ? -19.445 -7.265 -10.218 1.00 94.69 184 LYS A C 1
ATOM 1466 O O . LYS A 1 184 ? -18.265 -7.054 -9.952 1.00 94.69 184 LYS A O 1
ATOM 1471 N N . ALA A 1 185 ? -19.999 -6.952 -11.390 1.00 93.00 185 ALA A N 1
ATOM 1472 C CA . ALA A 1 185 ? -19.256 -6.334 -12.482 1.00 93.00 185 ALA A CA 1
ATOM 1473 C C . ALA A 1 185 ? -18.660 -4.976 -12.079 1.00 93.00 185 ALA A C 1
ATOM 1475 O O . ALA A 1 185 ? -17.477 -4.750 -12.324 1.00 93.00 185 ALA A O 1
ATOM 1476 N N . ASP A 1 186 ? -19.438 -4.128 -11.404 1.00 91.19 186 ASP A N 1
ATOM 1477 C CA . ASP A 1 186 ? -19.014 -2.782 -10.999 1.00 91.19 186 ASP A CA 1
ATOM 1478 C C . ASP A 1 186 ? -17.989 -2.844 -9.864 1.00 91.19 186 ASP A C 1
ATOM 1480 O O . ASP A 1 186 ? -16.945 -2.191 -9.912 1.00 91.19 186 ASP A O 1
ATOM 1484 N N . ALA A 1 187 ? -18.236 -3.714 -8.880 1.00 90.25 187 ALA A N 1
ATOM 1485 C CA . ALA A 1 187 ? -17.332 -3.923 -7.755 1.00 90.25 187 ALA A CA 1
ATOM 1486 C C . ALA A 1 187 ? -15.937 -4.403 -8.200 1.00 90.25 187 ALA A C 1
ATOM 1488 O O . ALA A 1 187 ? -14.916 -3.989 -7.646 1.00 90.25 187 ALA A O 1
ATOM 1489 N N . GLU A 1 188 ? -15.876 -5.257 -9.226 1.00 93.31 188 GLU A N 1
ATOM 1490 C CA . GLU A 1 188 ? -14.623 -5.824 -9.732 1.00 93.31 188 GLU A CA 1
ATOM 1491 C C . GLU A 1 188 ? -14.031 -5.045 -10.916 1.00 93.31 188 GLU A C 1
ATOM 1493 O O . GLU A 1 188 ? -12.882 -5.291 -11.292 1.00 93.31 188 GLU A O 1
ATOM 1498 N N . GLN A 1 189 ? -14.750 -4.072 -11.487 1.00 92.88 189 GLN A N 1
ATOM 1499 C CA . GLN A 1 189 ? -14.301 -3.314 -12.659 1.00 92.88 189 GLN A CA 1
ATOM 1500 C C . GLN A 1 189 ? -12.932 -2.672 -12.419 1.00 92.88 189 GLN A C 1
ATOM 1502 O O . GLN A 1 189 ? -12.002 -2.844 -13.212 1.00 92.88 189 GLN A O 1
ATOM 1507 N N . PHE A 1 190 ? -12.776 -1.966 -11.296 1.00 87.19 190 PHE A N 1
ATOM 1508 C CA . PHE A 1 190 ? -11.523 -1.283 -10.986 1.00 87.19 190 PHE A CA 1
ATOM 1509 C C . PHE A 1 190 ? -10.381 -2.278 -10.743 1.00 87.19 190 PHE A C 1
ATOM 1511 O O . PHE A 1 190 ? -9.278 -2.081 -11.254 1.00 87.19 190 PHE A O 1
ATOM 1518 N N . ARG A 1 191 ? -10.650 -3.381 -10.030 1.00 91.25 191 ARG A N 1
ATOM 1519 C CA . ARG A 1 191 ? -9.693 -4.483 -9.829 1.00 91.25 191 ARG A CA 1
ATOM 1520 C C . ARG A 1 191 ? -9.194 -5.017 -11.171 1.00 91.25 191 ARG A C 1
ATOM 1522 O O . ARG A 1 191 ? -7.987 -5.147 -11.367 1.00 91.25 191 ARG A O 1
ATOM 1529 N N . ASN A 1 192 ? -10.107 -5.272 -12.105 1.00 93.81 192 ASN A N 1
ATOM 1530 C CA . ASN A 1 192 ? -9.792 -5.812 -13.426 1.00 93.81 192 ASN A CA 1
ATOM 1531 C C . ASN A 1 192 ? -8.956 -4.834 -14.261 1.00 93.81 192 ASN A C 1
ATOM 1533 O O . ASN A 1 192 ? -7.973 -5.248 -14.870 1.00 93.81 192 ASN A O 1
ATOM 1537 N N . ILE A 1 193 ? -9.269 -3.535 -14.217 1.00 93.44 193 ILE A N 1
ATOM 1538 C CA . ILE A 1 193 ? -8.464 -2.493 -14.875 1.00 93.44 193 ILE A CA 1
ATOM 1539 C C . ILE A 1 193 ? -7.034 -2.464 -14.316 1.00 93.44 193 ILE A C 1
ATOM 1541 O O . ILE A 1 193 ? -6.073 -2.375 -15.079 1.00 93.44 193 ILE A O 1
ATOM 1545 N N . GLN A 1 194 ? -6.866 -2.535 -12.993 1.00 91.75 194 GLN A N 1
ATOM 1546 C CA . GLN A 1 194 ? -5.534 -2.513 -12.375 1.00 91.75 194 GLN A CA 1
ATOM 1547 C C . GLN A 1 194 ? -4.733 -3.781 -12.679 1.00 91.75 194 GLN A C 1
ATOM 1549 O O . GLN A 1 194 ? -3.524 -3.704 -12.906 1.00 91.75 194 GLN A O 1
ATOM 1554 N N . LEU A 1 195 ? -5.398 -4.937 -12.730 1.00 94.38 195 LEU A N 1
ATOM 1555 C CA . LEU A 1 195 ? -4.774 -6.185 -13.155 1.00 94.38 195 LEU A CA 1
ATOM 1556 C C . LEU A 1 195 ? -4.347 -6.124 -14.625 1.00 94.38 195 LEU A C 1
ATOM 1558 O O . LEU A 1 195 ? -3.202 -6.459 -14.908 1.00 94.38 195 LEU A O 1
ATOM 1562 N N . ASP A 1 196 ? -5.191 -5.636 -15.539 1.00 95.06 196 ASP A N 1
ATOM 1563 C CA . ASP A 1 196 ? -4.807 -5.502 -16.952 1.00 95.06 196 ASP A CA 1
ATOM 1564 C C . ASP A 1 196 ? -3.613 -4.552 -17.118 1.00 95.06 196 ASP A C 1
ATOM 1566 O O . ASP A 1 196 ? -2.623 -4.915 -17.755 1.00 95.06 196 ASP A O 1
ATOM 1570 N N . LYS A 1 197 ? -3.629 -3.386 -16.455 1.00 93.06 197 LYS A N 1
ATOM 1571 C CA . LYS A 1 197 ? -2.482 -2.459 -16.434 1.00 93.06 197 LYS A CA 1
ATOM 1572 C C . LYS A 1 197 ? -1.204 -3.145 -15.954 1.00 93.06 197 LYS A C 1
ATOM 1574 O O . LYS A 1 197 ? -0.153 -2.992 -16.580 1.00 93.06 197 LYS A O 1
ATOM 1579 N N . LEU A 1 198 ? -1.287 -3.922 -14.874 1.00 94.44 198 LEU A N 1
ATOM 1580 C CA . LEU A 1 198 ? -0.153 -4.687 -14.370 1.00 94.44 198 LEU A CA 1
ATOM 1581 C C . LEU A 1 198 ? 0.334 -5.717 -15.400 1.00 94.44 198 LEU A C 1
ATOM 1583 O O . LEU A 1 198 ? 1.540 -5.822 -15.619 1.00 94.44 198 LEU A O 1
ATOM 1587 N N . GLU A 1 199 ? -0.565 -6.431 -16.080 1.00 95.19 199 GLU A N 1
ATOM 1588 C CA . GLU A 1 199 ? -0.187 -7.372 -17.139 1.00 95.19 199 GLU A CA 1
ATOM 1589 C C . GLU A 1 199 ? 0.508 -6.673 -18.318 1.00 95.19 199 GLU A C 1
ATOM 1591 O O . GLU A 1 199 ? 1.473 -7.215 -18.861 1.00 95.19 199 GLU A O 1
ATOM 1596 N N . LYS A 1 200 ? 0.124 -5.438 -18.680 1.00 94.50 200 LYS A N 1
ATOM 1597 C CA . LYS A 1 200 ? 0.858 -4.661 -19.701 1.00 94.50 200 LYS A CA 1
ATOM 1598 C C . LYS A 1 200 ? 2.290 -4.356 -19.267 1.00 94.50 200 LYS A C 1
ATOM 1600 O O . LYS A 1 200 ? 3.203 -4.486 -20.089 1.00 94.50 200 LYS A O 1
ATOM 1605 N N . VAL A 1 201 ? 2.494 -3.995 -17.997 1.00 93.88 201 VAL A N 1
ATOM 1606 C CA . VAL A 1 201 ? 3.825 -3.738 -17.413 1.00 93.88 201 VAL A CA 1
ATOM 1607 C C . VAL A 1 201 ? 4.657 -5.020 -17.357 1.00 93.88 201 VAL A C 1
ATOM 1609 O O . VAL A 1 201 ? 5.826 -5.010 -17.746 1.00 93.88 201 VAL A O 1
ATOM 1612 N N . ILE A 1 202 ? 4.060 -6.138 -16.934 1.00 94.12 202 ILE A N 1
ATOM 1613 C CA . ILE A 1 202 ? 4.712 -7.455 -16.933 1.00 94.12 202 ILE A CA 1
ATOM 1614 C C . ILE A 1 202 ? 5.129 -7.830 -18.357 1.00 94.12 202 ILE A C 1
ATOM 1616 O O . ILE A 1 202 ? 6.284 -8.197 -18.582 1.00 94.12 202 ILE A O 1
ATOM 1620 N N . GLY A 1 203 ? 4.227 -7.667 -19.327 1.00 94.44 203 GLY A N 1
ATOM 1621 C CA . GLY A 1 203 ? 4.506 -7.919 -20.737 1.00 94.44 203 GLY A CA 1
ATOM 1622 C C . GLY A 1 203 ? 5.664 -7.069 -21.263 1.00 94.44 203 GLY A C 1
ATOM 1623 O O . GLY A 1 203 ? 6.555 -7.597 -21.927 1.00 94.44 203 GLY A O 1
ATOM 1624 N N . TYR A 1 204 ? 5.736 -5.787 -20.893 1.00 94.38 204 TYR A N 1
ATOM 1625 C CA . TYR A 1 204 ? 6.873 -4.924 -21.227 1.00 94.38 204 TYR A CA 1
ATOM 1626 C C . TYR A 1 204 ? 8.188 -5.413 -20.597 1.00 94.38 204 TYR A C 1
ATOM 1628 O O . TYR A 1 204 ? 9.225 -5.478 -21.265 1.00 94.38 204 TYR A O 1
ATOM 1636 N N . ALA A 1 205 ? 8.169 -5.783 -19.316 1.00 91.75 205 ALA A N 1
ATOM 1637 C CA . ALA A 1 205 ? 9.363 -6.245 -18.613 1.00 91.75 205 ALA A CA 1
ATOM 1638 C C . ALA A 1 205 ? 9.897 -7.563 -19.202 1.00 91.75 205 ALA A C 1
ATOM 1640 O O . ALA A 1 205 ? 11.109 -7.716 -19.403 1.00 91.75 205 ALA A O 1
ATOM 1641 N N . GLN A 1 206 ? 8.992 -8.490 -19.527 1.00 92.50 206 GLN A N 1
ATOM 1642 C CA . GLN A 1 206 ? 9.308 -9.838 -20.002 1.00 92.50 206 GLN A CA 1
ATOM 1643 C C . GLN A 1 206 ? 9.456 -9.951 -21.521 1.00 92.50 206 GLN A C 1
ATOM 1645 O O . GLN A 1 206 ? 9.960 -10.972 -21.994 1.00 92.50 206 GLN A O 1
ATOM 1650 N N . THR A 1 207 ? 9.066 -8.931 -22.292 1.00 92.69 207 THR A N 1
ATOM 1651 C CA . THR A 1 207 ? 9.105 -9.008 -23.755 1.00 92.69 207 THR A CA 1
ATOM 1652 C C . THR A 1 207 ? 10.485 -9.417 -24.262 1.00 92.69 207 THR A C 1
ATOM 1654 O O . THR A 1 207 ? 11.514 -8.918 -23.793 1.00 92.69 207 THR A O 1
ATOM 1657 N N . LYS A 1 208 ? 10.503 -10.335 -25.234 1.00 90.62 208 LYS A N 1
ATOM 1658 C CA . LYS A 1 208 ? 11.704 -10.720 -25.989 1.00 90.62 208 LYS A CA 1
ATOM 1659 C C . LYS A 1 208 ? 11.933 -9.817 -27.207 1.00 90.62 208 LYS A C 1
ATOM 1661 O O . LYS A 1 208 ? 13.008 -9.855 -27.792 1.00 90.62 208 LYS A O 1
ATOM 1666 N N . SER A 1 209 ? 10.939 -9.015 -27.592 1.00 90.19 209 SER A N 1
ATOM 1667 C CA . SER A 1 209 ? 11.025 -8.079 -28.715 1.00 90.19 209 SER A CA 1
ATOM 16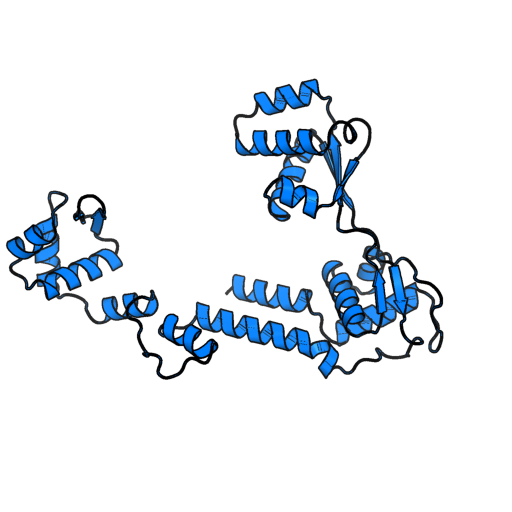68 C C . SER A 1 209 ? 11.576 -6.716 -28.279 1.00 90.19 209 SER A C 1
ATOM 1670 O O . SER A 1 209 ? 11.919 -6.502 -27.119 1.00 90.19 209 SER A O 1
ATOM 1672 N N . CYS A 1 210 ? 11.696 -5.772 -29.215 1.00 93.38 210 CYS A N 1
ATOM 1673 C CA . CYS A 1 210 ? 12.144 -4.418 -28.910 1.00 93.38 210 CYS A CA 1
ATOM 1674 C C . CYS A 1 210 ? 11.232 -3.749 -27.863 1.00 93.38 210 CYS A C 1
ATOM 1676 O O . CYS A 1 210 ? 10.037 -3.561 -28.098 1.00 93.38 210 CYS A O 1
ATOM 1678 N N . ARG A 1 211 ? 11.808 -3.331 -26.729 1.00 94.31 211 ARG A N 1
ATOM 1679 C CA . ARG A 1 211 ? 11.067 -2.642 -25.658 1.00 94.31 211 ARG A CA 1
ATOM 1680 C C . ARG A 1 211 ? 10.498 -1.297 -26.102 1.00 94.31 211 ARG A C 1
ATOM 1682 O O . ARG A 1 211 ? 9.364 -0.980 -25.765 1.00 94.31 211 ARG A O 1
ATOM 1689 N N . SER A 1 212 ? 11.244 -0.546 -26.914 1.00 94.12 212 SER A N 1
ATOM 1690 C CA . SER A 1 212 ? 10.766 0.725 -27.475 1.00 94.12 212 SER A CA 1
ATOM 1691 C C . SER A 1 212 ? 9.562 0.521 -28.400 1.00 94.12 212 SER A C 1
ATOM 1693 O O . SER A 1 212 ? 8.591 1.260 -28.299 1.00 94.12 212 SER A O 1
ATOM 1695 N N . TYR A 1 213 ? 9.567 -0.527 -29.229 1.00 94.69 213 TYR A N 1
ATOM 1696 C CA . TYR A 1 213 ? 8.395 -0.873 -30.035 1.00 94.69 213 TYR A CA 1
ATOM 1697 C C . TYR A 1 213 ? 7.179 -1.194 -29.155 1.00 94.69 213 TYR A C 1
ATOM 1699 O O . TYR A 1 213 ? 6.094 -0.672 -29.392 1.00 94.69 213 TYR A O 1
ATOM 1707 N N . TYR A 1 214 ? 7.365 -2.019 -28.117 1.00 95.06 214 TYR A N 1
ATOM 1708 C CA . TYR A 1 214 ? 6.285 -2.409 -27.209 1.00 95.06 214 TYR A CA 1
ATOM 1709 C C . TYR A 1 214 ? 5.632 -1.194 -26.536 1.00 95.06 214 TYR A C 1
ATOM 1711 O O . TYR A 1 214 ? 4.409 -1.070 -26.558 1.00 95.06 214 TYR A O 1
ATOM 1719 N N . ILE A 1 215 ? 6.433 -0.295 -25.950 1.00 94.38 215 ILE A N 1
ATOM 1720 C CA . ILE A 1 215 ? 5.900 0.844 -25.190 1.00 94.38 215 ILE A CA 1
ATOM 1721 C C . ILE A 1 215 ? 5.235 1.884 -26.099 1.00 94.38 215 ILE A C 1
ATOM 1723 O O . ILE A 1 215 ? 4.150 2.353 -25.780 1.00 94.38 215 ILE A O 1
ATOM 1727 N N . ARG A 1 216 ? 5.820 2.180 -27.266 1.00 94.50 216 ARG A N 1
ATOM 1728 C CA . ARG A 1 216 ? 5.225 3.107 -28.244 1.00 94.50 216 ARG A CA 1
ATOM 1729 C C . ARG A 1 216 ? 3.894 2.570 -28.771 1.00 94.50 216 ARG A C 1
ATOM 1731 O O . ARG A 1 216 ? 2.920 3.307 -28.856 1.00 94.50 216 ARG A O 1
ATOM 1738 N N . LYS A 1 217 ? 3.816 1.255 -29.023 1.00 93.88 217 LYS A N 1
ATOM 1739 C CA . LYS A 1 217 ? 2.568 0.593 -29.430 1.00 93.88 217 LYS A CA 1
ATOM 1740 C C . LYS A 1 217 ? 1.503 0.667 -28.336 1.00 93.88 217 LYS A C 1
ATOM 1742 O O . LYS A 1 217 ? 0.334 0.851 -28.645 1.00 93.88 217 LYS A O 1
ATOM 1747 N N . TYR A 1 218 ? 1.895 0.518 -27.071 1.00 92.38 218 TYR A N 1
ATOM 1748 C CA . TYR A 1 218 ? 0.981 0.669 -25.937 1.00 92.38 218 TYR A CA 1
ATOM 1749 C C . TYR A 1 218 ? 0.361 2.077 -25.873 1.00 92.38 218 TYR A C 1
ATOM 1751 O O . TYR A 1 218 ? -0.825 2.190 -25.584 1.00 92.38 218 TYR A O 1
ATOM 1759 N N . PHE A 1 219 ? 1.120 3.124 -26.211 1.00 94.38 219 PHE A N 1
ATOM 1760 C CA . PHE A 1 219 ? 0.616 4.502 -26.309 1.00 94.38 219 PHE A CA 1
ATOM 1761 C C . PHE A 1 219 ? -0.084 4.829 -27.640 1.00 94.38 219 PHE A C 1
ATOM 1763 O O . PHE A 1 219 ? -0.441 5.980 -27.870 1.00 94.38 219 PHE A O 1
ATOM 1770 N N . GLY A 1 220 ? -0.310 3.832 -28.500 1.00 93.56 220 GLY A N 1
ATOM 1771 C CA . GLY A 1 220 ? -1.060 4.005 -29.744 1.00 93.56 220 GLY A CA 1
ATOM 1772 C C . GLY A 1 220 ? -0.281 4.682 -30.868 1.00 93.56 220 GLY A C 1
ATOM 1773 O O . GLY A 1 220 ? -0.894 5.136 -31.826 1.00 93.56 220 GLY A O 1
ATOM 1774 N N . GLU A 1 221 ? 1.051 4.755 -30.789 1.00 95.00 221 GLU A N 1
ATOM 1775 C CA . GLU A 1 221 ? 1.832 5.286 -31.905 1.00 95.00 221 GLU A CA 1
ATOM 1776 C C . GLU A 1 221 ? 1.737 4.365 -33.134 1.00 95.00 221 GLU A C 1
ATOM 1778 O O . GLU A 1 221 ? 1.846 3.137 -33.044 1.00 95.00 221 GLU A O 1
ATOM 1783 N N . GLU A 1 222 ? 1.579 4.969 -34.307 1.00 91.75 222 GLU A N 1
ATOM 1784 C CA . GLU A 1 222 ? 1.538 4.266 -35.588 1.00 91.75 222 GLU A CA 1
ATOM 1785 C C . GLU A 1 222 ? 2.915 4.273 -36.271 1.00 91.75 222 GLU A C 1
ATOM 1787 O O . GLU A 1 222 ? 3.821 5.017 -35.899 1.00 91.75 222 GLU A O 1
ATOM 1792 N N . HIS A 1 223 ? 3.106 3.395 -37.262 1.00 90.56 223 HIS A N 1
ATOM 1793 C CA . HIS A 1 223 ? 4.344 3.305 -38.058 1.00 90.56 223 HIS A CA 1
ATOM 1794 C C . HIS A 1 223 ? 5.647 3.134 -37.245 1.00 90.56 223 HIS A C 1
ATOM 1796 O O . HIS A 1 223 ? 6.726 3.573 -37.646 1.00 90.56 223 HIS A O 1
ATOM 1802 N N . ILE A 1 224 ? 5.575 2.447 -36.103 1.00 90.94 224 ILE A N 1
ATOM 1803 C CA . ILE A 1 224 ? 6.727 2.250 -35.218 1.00 90.94 224 ILE A CA 1
ATOM 1804 C C . ILE A 1 224 ? 7.704 1.211 -35.808 1.00 90.94 224 ILE A C 1
ATOM 1806 O O . ILE A 1 224 ? 7.294 0.081 -36.108 1.00 90.94 224 ILE A O 1
ATOM 1810 N N . PRO A 1 225 ? 9.018 1.506 -35.877 1.00 88.38 225 PRO A N 1
ATOM 1811 C CA . PRO A 1 225 ? 10.030 0.522 -36.249 1.00 88.38 225 PRO A CA 1
ATOM 1812 C C . PRO A 1 225 ? 10.031 -0.690 -35.306 1.00 88.38 225 PRO A C 1
ATOM 1814 O O . PRO A 1 225 ? 10.091 -0.546 -34.084 1.00 88.38 225 PRO A O 1
ATOM 1817 N N . ARG A 1 226 ? 10.046 -1.911 -35.862 1.00 89.44 226 ARG A N 1
ATOM 1818 C CA . ARG A 1 226 ? 10.074 -3.156 -35.061 1.00 89.44 226 ARG A CA 1
ATOM 1819 C C . ARG A 1 226 ? 11.353 -3.328 -34.232 1.00 89.44 226 ARG A C 1
ATOM 1821 O O . ARG A 1 226 ? 11.359 -4.102 -33.274 1.00 89.44 226 ARG A O 1
ATOM 1828 N N . LYS A 1 227 ? 12.434 -2.633 -34.596 1.00 89.62 227 LYS A N 1
ATOM 1829 C CA . LYS A 1 227 ? 13.723 -2.621 -33.895 1.00 89.62 227 LYS A CA 1
ATOM 1830 C C . LYS A 1 227 ? 14.176 -1.174 -33.733 1.00 89.62 227 LYS A C 1
ATOM 1832 O O . LYS A 1 227 ? 14.352 -0.480 -34.725 1.00 89.62 227 LYS A O 1
ATOM 1837 N N . CYS A 1 228 ? 14.388 -0.727 -32.497 1.00 88.31 228 CYS A N 1
ATOM 1838 C CA . CYS A 1 228 ? 14.881 0.629 -32.238 1.00 88.31 228 CYS A CA 1
ATOM 1839 C C . CYS A 1 228 ? 16.411 0.740 -32.235 1.00 88.31 228 CYS A C 1
ATOM 1841 O O . CYS A 1 228 ? 16.930 1.845 -32.185 1.00 88.31 228 CYS A O 1
ATOM 1843 N N . GLY A 1 229 ? 17.142 -0.381 -32.184 1.00 81.69 229 GLY A N 1
ATOM 1844 C CA . GLY A 1 229 ? 18.612 -0.399 -32.126 1.00 81.69 229 GLY A CA 1
ATOM 1845 C C . GLY A 1 229 ? 19.241 0.064 -30.800 1.00 81.69 229 GLY A C 1
ATOM 1846 O O . GLY A 1 229 ? 20.421 -0.191 -30.580 1.00 81.69 229 GLY A O 1
ATOM 1847 N N . LEU A 1 230 ? 18.465 0.690 -29.907 1.00 84.06 230 LEU A N 1
ATOM 1848 C CA . LEU A 1 230 ? 18.961 1.339 -28.684 1.00 84.06 230 LEU A CA 1
ATOM 1849 C C . LEU A 1 230 ? 18.592 0.608 -27.384 1.00 84.06 230 LEU A C 1
ATOM 1851 O O . LEU A 1 230 ? 19.297 0.737 -26.389 1.00 84.06 230 LEU A O 1
ATOM 1855 N N . CYS A 1 231 ? 17.493 -0.155 -27.361 1.00 87.94 231 CYS A N 1
ATOM 1856 C CA . CYS A 1 231 ? 17.097 -0.900 -26.161 1.00 87.94 231 CYS A CA 1
ATOM 1857 C C . CYS A 1 231 ? 17.951 -2.157 -25.972 1.00 87.94 231 CYS A C 1
ATOM 1859 O O . CYS A 1 231 ? 18.451 -2.730 -26.942 1.00 87.94 231 CYS A O 1
ATOM 1861 N N . ASP A 1 232 ? 18.030 -2.640 -24.736 1.00 85.25 232 ASP A N 1
ATOM 1862 C CA . ASP A 1 232 ? 18.780 -3.841 -24.363 1.00 85.25 232 ASP A CA 1
ATOM 1863 C C . ASP A 1 232 ? 18.431 -5.066 -25.227 1.00 85.25 232 ASP A C 1
ATOM 1865 O O . ASP A 1 232 ? 19.323 -5.801 -25.634 1.00 85.25 232 ASP A O 1
ATOM 1869 N N . ARG A 1 233 ? 17.156 -5.256 -25.596 1.00 88.69 233 ARG A N 1
ATOM 1870 C CA . ARG A 1 233 ? 16.737 -6.358 -26.481 1.00 88.69 233 ARG A CA 1
ATOM 1871 C C . ARG A 1 233 ? 17.338 -6.252 -27.881 1.00 88.69 233 ARG A C 1
ATOM 1873 O O . ARG A 1 233 ? 17.836 -7.242 -28.396 1.00 88.69 233 ARG A O 1
ATOM 1880 N N . CYS A 1 234 ? 17.339 -5.058 -28.473 1.00 84.31 234 CYS A N 1
ATOM 1881 C CA . CYS A 1 234 ? 17.947 -4.833 -29.788 1.00 84.31 234 CYS A CA 1
ATOM 1882 C C . CYS A 1 234 ? 19.476 -4.909 -29.735 1.00 84.31 234 CYS A C 1
ATOM 1884 O O . CYS A 1 234 ? 20.092 -5.425 -30.662 1.00 84.31 234 CYS A O 1
ATOM 1886 N N . VAL A 1 235 ? 20.088 -4.413 -28.656 1.00 80.50 235 VAL A N 1
ATOM 1887 C CA . VAL A 1 235 ? 21.544 -4.466 -28.469 1.00 80.50 235 VAL A CA 1
ATOM 1888 C C . VAL A 1 235 ? 22.020 -5.913 -28.313 1.00 80.50 235 VAL A C 1
ATOM 1890 O O . VAL A 1 235 ? 22.989 -6.293 -28.965 1.00 80.50 235 VAL A O 1
ATOM 1893 N N . ASN A 1 236 ? 21.315 -6.721 -27.516 1.00 77.25 236 ASN A N 1
ATOM 1894 C CA . ASN A 1 236 ? 21.647 -8.130 -27.282 1.00 77.25 236 ASN A CA 1
ATOM 1895 C C . ASN A 1 236 ? 21.396 -9.021 -28.510 1.00 77.25 236 ASN A C 1
ATOM 1897 O O . ASN A 1 236 ? 22.106 -9.996 -28.743 1.00 77.25 236 ASN A O 1
ATOM 1901 N N . GLU A 1 237 ? 20.382 -8.706 -29.312 1.00 74.94 237 GLU A N 1
ATOM 1902 C CA . GLU A 1 237 ? 20.134 -9.403 -30.575 1.00 74.94 237 GLU A CA 1
ATOM 1903 C C . GLU A 1 237 ? 21.225 -9.082 -31.601 1.00 74.94 237 GLU A C 1
ATOM 1905 O O . GLU A 1 237 ? 21.807 -9.991 -32.179 1.00 74.94 237 GLU A O 1
ATOM 1910 N N . ALA A 1 238 ? 21.599 -7.806 -31.742 1.00 64.56 238 ALA A N 1
ATOM 1911 C CA . ALA A 1 238 ? 22.693 -7.408 -32.624 1.00 64.56 238 ALA A CA 1
ATOM 1912 C C . ALA A 1 238 ? 24.042 -8.026 -32.212 1.00 64.56 238 ALA A C 1
ATOM 1914 O O . ALA A 1 238 ? 24.851 -8.350 -33.077 1.00 64.56 238 ALA A O 1
ATOM 1915 N N . SER A 1 239 ? 24.302 -8.212 -30.912 1.00 58.59 239 SER A N 1
ATOM 1916 C CA . SER A 1 239 ? 25.523 -8.881 -30.440 1.00 58.59 239 SER A CA 1
ATOM 1917 C C . SER A 1 239 ? 25.495 -10.405 -30.602 1.00 58.59 239 SER A C 1
ATOM 1919 O O . SER A 1 239 ? 26.557 -11.018 -30.663 1.00 58.59 239 SER A O 1
ATOM 1921 N N . SER A 1 240 ? 24.319 -11.028 -30.706 1.00 57.47 240 SER A N 1
ATOM 1922 C CA . SER A 1 240 ? 24.195 -12.474 -30.947 1.00 57.47 240 SER A CA 1
ATOM 1923 C C . SER A 1 240 ? 24.171 -12.839 -32.433 1.00 57.47 240 SER A C 1
ATOM 1925 O O . SER A 1 240 ? 24.633 -13.920 -32.784 1.00 57.47 240 SER A O 1
ATOM 1927 N N . SER A 1 241 ? 23.718 -11.943 -33.316 1.00 56.00 241 SER A N 1
ATOM 1928 C CA . SER A 1 241 ? 23.761 -12.143 -34.772 1.00 56.00 241 SER A CA 1
ATOM 1929 C C . SER A 1 241 ? 25.086 -11.718 -35.424 1.00 56.00 241 SER A C 1
ATOM 1931 O O . SER A 1 241 ? 25.436 -12.253 -36.470 1.00 56.00 241 SER A O 1
ATOM 1933 N N . ASN A 1 242 ? 25.852 -10.812 -34.801 1.00 60.97 242 ASN A N 1
ATOM 1934 C CA . ASN A 1 242 ? 27.166 -10.355 -35.278 1.00 60.97 242 ASN A CA 1
ATOM 1935 C C . ASN A 1 242 ? 28.301 -10.836 -34.364 1.00 60.97 242 ASN A C 1
ATOM 1937 O O . ASN A 1 242 ? 29.069 -10.030 -33.834 1.00 60.97 242 ASN A O 1
ATOM 1941 N N . ILE A 1 243 ? 28.406 -12.150 -34.152 1.00 69.31 243 ILE A N 1
ATOM 1942 C CA . ILE A 1 243 ? 29.569 -12.729 -33.471 1.00 69.31 243 ILE A CA 1
ATOM 1943 C C . ILE A 1 243 ? 30.769 -12.575 -34.416 1.00 69.31 243 ILE A C 1
ATOM 1945 O O . ILE A 1 243 ? 30.772 -13.180 -35.492 1.00 69.31 243 ILE A O 1
ATOM 1949 N N . PRO A 1 244 ? 31.792 -11.776 -34.064 1.00 74.38 244 PRO A N 1
ATOM 1950 C CA . PRO A 1 244 ? 32.970 -11.651 -34.902 1.00 74.38 244 PRO A CA 1
ATOM 1951 C C . PRO A 1 244 ? 33.679 -13.004 -34.961 1.00 74.38 244 PRO A C 1
ATOM 1953 O O . PRO A 1 244 ? 33.744 -13.732 -33.969 1.00 74.38 244 PRO A O 1
ATOM 1956 N N . ASN A 1 245 ? 34.224 -13.363 -36.123 1.00 81.19 245 ASN A N 1
ATOM 1957 C CA . ASN A 1 245 ? 34.972 -14.610 -36.234 1.00 81.19 245 ASN A CA 1
ATOM 1958 C C . ASN A 1 245 ? 36.197 -14.595 -35.287 1.00 81.19 245 ASN A C 1
ATOM 1960 O O . ASN A 1 245 ? 36.693 -13.542 -34.871 1.00 81.19 245 ASN A O 1
ATOM 1964 N N . ARG A 1 246 ? 36.723 -15.781 -34.960 1.00 84.00 246 ARG A N 1
ATOM 1965 C CA . ARG A 1 246 ? 37.837 -15.927 -34.006 1.00 84.00 246 ARG A CA 1
ATOM 1966 C C . ARG A 1 246 ? 39.087 -15.129 -34.410 1.00 84.00 246 ARG A C 1
ATOM 1968 O O . ARG A 1 246 ? 39.813 -14.669 -33.531 1.00 84.00 246 ARG A O 1
ATOM 1975 N N . LYS A 1 247 ? 39.326 -14.946 -35.714 1.00 86.38 247 LYS A N 1
ATOM 1976 C CA . LYS A 1 247 ? 40.465 -14.183 -36.249 1.00 86.38 247 LYS A CA 1
ATOM 1977 C C . LYS A 1 247 ? 40.330 -12.687 -35.940 1.00 86.38 247 LYS A C 1
ATOM 1979 O O . LYS A 1 247 ? 41.282 -12.089 -35.449 1.00 86.38 247 LYS A O 1
ATOM 1984 N N . ASN A 1 248 ? 39.144 -12.117 -36.140 1.00 87.44 248 ASN A N 1
ATOM 1985 C CA . ASN A 1 248 ? 38.851 -10.708 -35.876 1.00 87.44 248 ASN A CA 1
ATOM 1986 C C . ASN A 1 248 ? 38.913 -10.402 -34.377 1.00 87.44 248 ASN A C 1
ATOM 1988 O O . ASN A 1 248 ? 39.506 -9.403 -33.979 1.00 87.44 248 ASN A O 1
ATOM 1992 N N . ILE A 1 249 ? 38.367 -11.295 -33.540 1.00 87.50 249 ILE A N 1
ATOM 1993 C CA . ILE A 1 249 ? 38.462 -11.170 -32.078 1.00 87.50 249 ILE A CA 1
ATOM 1994 C C . ILE A 1 249 ? 39.928 -11.138 -31.652 1.00 87.50 249 ILE A C 1
ATOM 1996 O O . ILE A 1 249 ? 40.320 -10.247 -30.905 1.00 87.50 249 ILE A O 1
ATOM 2000 N N . LYS A 1 250 ? 40.737 -12.087 -32.140 1.00 89.44 250 LYS A N 1
ATOM 2001 C CA . LYS A 1 250 ? 42.160 -12.160 -31.803 1.00 89.44 250 LYS A CA 1
ATOM 2002 C C . LYS A 1 250 ? 42.901 -10.885 -32.222 1.00 89.44 250 LYS A C 1
ATOM 2004 O O . LYS A 1 250 ? 43.567 -10.296 -31.386 1.00 89.44 250 LYS A O 1
ATOM 2009 N N . SER A 1 251 ? 42.702 -10.412 -33.454 1.00 88.50 251 SER A N 1
ATOM 2010 C CA . SER A 1 251 ? 43.356 -9.194 -33.964 1.00 88.50 251 SER A CA 1
ATOM 2011 C C . SER A 1 251 ? 43.026 -7.939 -33.136 1.00 88.50 251 SER A C 1
ATOM 2013 O O . SER A 1 251 ? 43.908 -7.146 -32.797 1.00 88.50 251 SER A O 1
ATOM 2015 N N . VAL A 1 252 ? 41.758 -7.780 -32.730 1.00 89.06 252 VAL A N 1
ATOM 2016 C CA . VAL A 1 252 ? 41.328 -6.647 -31.893 1.00 89.06 252 VAL A CA 1
ATOM 2017 C C . VAL A 1 252 ? 41.839 -6.778 -30.45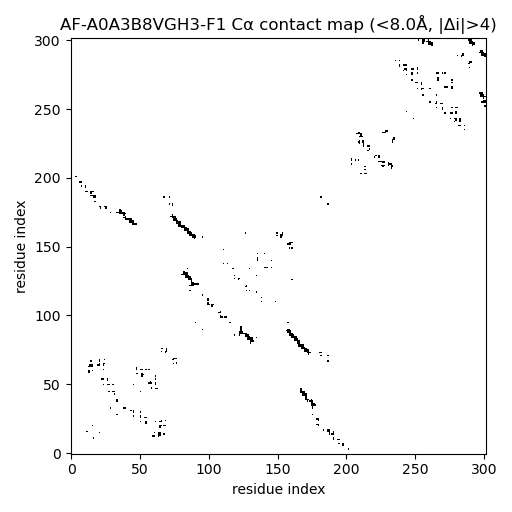6 1.00 89.06 252 VAL A C 1
ATOM 2019 O O . VAL A 1 252 ? 42.261 -5.785 -29.875 1.00 89.06 252 VAL A O 1
ATOM 2022 N N . VAL A 1 253 ? 41.836 -7.979 -29.872 1.00 89.75 253 VAL A N 1
ATOM 2023 C CA . VAL A 1 253 ? 42.348 -8.210 -28.509 1.00 89.75 253 VAL A CA 1
ATOM 2024 C C . VAL A 1 253 ? 43.865 -8.021 -28.442 1.00 89.75 253 VAL A C 1
ATOM 2026 O O . VAL A 1 253 ? 44.337 -7.347 -27.528 1.00 89.75 253 VAL A O 1
ATOM 2029 N N . ASP A 1 254 ? 44.612 -8.536 -29.422 1.00 89.06 254 ASP A N 1
ATOM 2030 C CA . ASP A 1 254 ? 46.070 -8.382 -29.515 1.00 89.06 254 ASP A CA 1
ATOM 2031 C C . ASP A 1 254 ? 46.456 -6.891 -29.625 1.00 89.06 254 ASP A C 1
ATOM 2033 O O . ASP A 1 254 ? 47.437 -6.456 -29.025 1.00 89.06 254 ASP A O 1
ATOM 2037 N N . SER A 1 255 ? 45.625 -6.077 -30.289 1.00 87.69 255 SER A N 1
ATOM 2038 C CA . SER A 1 255 ? 45.791 -4.615 -30.368 1.00 87.69 255 SER A CA 1
ATOM 2039 C C . SER A 1 255 ? 45.556 -3.874 -29.036 1.00 87.69 255 SER A C 1
ATOM 2041 O O . SER A 1 255 ? 46.008 -2.742 -28.889 1.00 87.69 255 SER A O 1
ATOM 2043 N N . ILE A 1 256 ? 44.863 -4.475 -28.058 1.00 88.25 256 ILE A N 1
ATOM 2044 C CA . ILE A 1 256 ? 44.533 -3.863 -26.747 1.00 88.25 256 ILE A CA 1
ATOM 2045 C C . ILE A 1 256 ? 45.429 -4.428 -25.618 1.00 88.25 256 ILE A C 1
ATOM 2047 O O . ILE A 1 256 ? 45.378 -3.959 -24.482 1.00 88.25 256 ILE A O 1
ATOM 2051 N N . ALA A 1 257 ? 46.262 -5.433 -25.910 1.00 75.25 257 ALA A N 1
ATOM 2052 C CA . ALA A 1 257 ? 46.872 -6.328 -24.923 1.00 75.25 257 ALA A CA 1
ATOM 2053 C C . ALA A 1 257 ? 47.707 -5.651 -23.818 1.00 75.25 257 ALA A C 1
ATOM 2055 O O . ALA A 1 257 ? 47.762 -6.170 -22.705 1.00 75.25 257 ALA A O 1
ATOM 2056 N N . THR A 1 258 ? 48.351 -4.516 -24.093 1.00 66.75 258 THR A N 1
ATOM 2057 C CA . THR A 1 258 ? 49.371 -3.944 -23.196 1.00 66.75 258 THR A CA 1
ATOM 2058 C C . THR A 1 258 ? 48.962 -2.662 -22.483 1.00 66.75 258 THR A C 1
ATOM 2060 O O . THR A 1 258 ? 49.478 -2.417 -21.400 1.00 66.75 258 THR A O 1
ATOM 2063 N N . ASN A 1 259 ? 48.064 -1.840 -23.037 1.00 79.31 259 ASN A N 1
ATOM 2064 C CA . ASN A 1 259 ? 47.692 -0.540 -22.466 1.00 79.31 259 ASN A CA 1
ATOM 2065 C C . ASN A 1 259 ? 46.297 -0.088 -22.921 1.00 79.31 259 ASN A C 1
ATOM 2067 O O . ASN A 1 259 ? 45.700 -0.660 -23.829 1.00 79.31 259 ASN A O 1
ATOM 2071 N N . ALA A 1 260 ? 45.777 0.975 -22.299 1.00 87.88 260 ALA A N 1
ATOM 2072 C CA . ALA A 1 260 ? 44.564 1.627 -22.778 1.00 87.88 260 ALA A CA 1
ATOM 2073 C C . ALA A 1 260 ? 44.838 2.340 -24.117 1.00 87.88 260 ALA A C 1
ATOM 2075 O O . ALA A 1 260 ? 45.611 3.296 -24.152 1.00 87.88 260 ALA A O 1
ATOM 2076 N N . VAL A 1 261 ? 44.192 1.896 -25.196 1.00 91.56 261 VAL A N 1
ATOM 2077 C CA . VAL A 1 261 ? 44.448 2.336 -26.582 1.00 91.56 261 VAL A CA 1
ATOM 2078 C C . VAL A 1 261 ? 43.229 3.021 -27.202 1.00 91.56 261 VAL A C 1
ATOM 2080 O O . VAL A 1 261 ? 42.097 2.768 -26.789 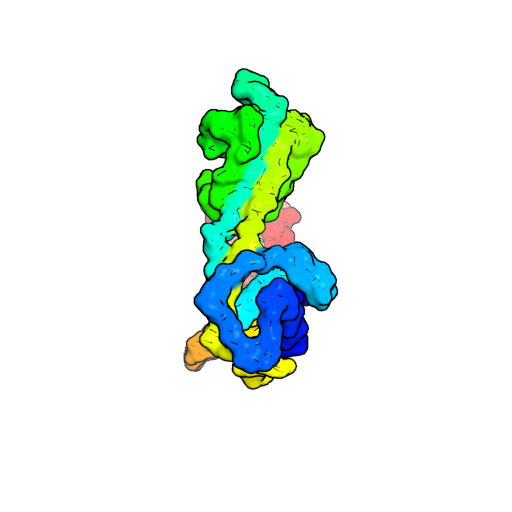1.00 91.56 261 VAL A O 1
ATOM 2083 N N . THR A 1 262 ? 43.434 3.915 -28.170 1.00 92.56 262 THR A N 1
ATOM 2084 C CA . THR A 1 262 ? 42.338 4.613 -28.865 1.00 92.56 262 THR A CA 1
ATOM 2085 C C . THR A 1 262 ? 41.730 3.756 -29.977 1.00 92.56 262 THR A C 1
ATOM 2087 O O . THR A 1 262 ? 42.298 2.739 -30.376 1.00 92.56 262 THR A O 1
ATOM 2090 N N . LEU A 1 263 ? 40.559 4.156 -30.483 1.00 89.81 263 LEU A N 1
ATOM 2091 C CA . LEU A 1 263 ? 39.906 3.461 -31.595 1.00 89.81 263 LEU A CA 1
ATOM 2092 C C . LEU A 1 263 ? 40.782 3.477 -32.855 1.00 89.81 263 LEU A C 1
ATOM 2094 O O . LEU A 1 263 ? 40.905 2.457 -33.524 1.00 89.81 263 LEU A O 1
ATOM 2098 N N . GLU A 1 264 ? 41.406 4.618 -33.140 1.00 89.75 264 GLU A N 1
ATOM 2099 C CA . GLU A 1 264 ? 42.252 4.832 -34.314 1.00 89.75 264 GLU A CA 1
ATOM 2100 C C . GLU A 1 264 ? 43.440 3.864 -34.312 1.00 89.75 264 GLU A C 1
ATOM 2102 O O . GLU A 1 264 ? 43.698 3.207 -35.318 1.00 89.75 264 GLU A O 1
ATOM 2107 N N . TYR A 1 265 ? 44.078 3.681 -33.151 1.00 88.88 265 TYR A N 1
ATOM 2108 C CA . TYR A 1 265 ? 45.173 2.726 -32.984 1.00 88.88 265 TYR A CA 1
ATOM 2109 C C . TYR A 1 265 ? 44.730 1.281 -33.241 1.00 88.88 265 TYR A C 1
ATOM 2111 O O . TYR A 1 265 ? 45.439 0.515 -33.888 1.00 88.88 265 TYR A O 1
ATOM 2119 N N . ILE A 1 266 ? 43.549 0.892 -32.750 1.00 90.00 266 ILE A N 1
ATOM 2120 C CA . ILE A 1 266 ? 43.023 -0.466 -32.950 1.00 90.00 266 ILE A CA 1
ATOM 2121 C C . ILE A 1 266 ? 42.721 -0.706 -34.433 1.00 90.00 266 ILE A C 1
ATOM 2123 O O . ILE A 1 266 ? 43.003 -1.791 -34.937 1.00 90.00 266 ILE A O 1
ATOM 2127 N N . ILE A 1 267 ? 42.167 0.282 -35.141 1.00 89.94 267 ILE A N 1
ATOM 2128 C CA . ILE A 1 267 ? 41.888 0.173 -36.581 1.00 89.94 267 ILE A CA 1
ATOM 2129 C C . ILE A 1 267 ? 43.190 -0.005 -37.362 1.00 89.94 267 ILE A C 1
ATOM 2131 O O . ILE A 1 267 ? 43.299 -0.939 -38.152 1.00 89.94 267 ILE A O 1
ATOM 2135 N N . GLU A 1 268 ? 44.190 0.829 -37.085 1.00 88.56 268 GLU A N 1
ATOM 2136 C CA . GLU A 1 268 ? 45.493 0.769 -37.747 1.00 88.56 268 GLU A CA 1
ATOM 2137 C C . GLU A 1 268 ? 46.221 -0.553 -37.464 1.00 88.56 268 GLU A C 1
ATOM 2139 O O . GLU A 1 268 ? 46.740 -1.192 -38.376 1.00 88.56 268 GLU A O 1
ATOM 2144 N N . LYS A 1 269 ? 46.218 -1.008 -36.206 1.00 88.44 269 LYS A N 1
ATOM 2145 C CA . LYS A 1 269 ? 46.981 -2.187 -35.783 1.00 88.44 269 LYS A CA 1
ATOM 2146 C C . LYS A 1 269 ? 46.325 -3.519 -36.149 1.00 88.44 269 LYS A C 1
ATOM 2148 O O . LYS A 1 269 ? 47.038 -4.503 -36.338 1.00 88.44 269 LYS A O 1
ATOM 2153 N N . SER A 1 270 ? 44.995 -3.566 -36.218 1.00 85.94 270 SER A N 1
ATOM 2154 C CA . SER A 1 270 ? 44.257 -4.808 -36.485 1.00 85.94 270 SER A CA 1
ATOM 2155 C C . SER A 1 270 ? 44.109 -5.144 -37.972 1.00 85.94 270 SER A C 1
ATOM 2157 O O . SER A 1 270 ? 43.710 -6.271 -38.277 1.00 85.94 270 SER A O 1
ATOM 2159 N N . GLU A 1 271 ? 44.409 -4.194 -38.871 1.00 86.44 271 GLU A N 1
ATOM 2160 C CA . GLU A 1 271 ? 44.227 -4.299 -40.332 1.00 86.44 271 GLU A CA 1
ATOM 2161 C C . GLU A 1 271 ? 42.786 -4.671 -40.748 1.00 86.44 271 GLU A C 1
ATOM 2163 O O . GLU A 1 271 ? 42.540 -5.268 -41.797 1.00 86.44 271 GLU A O 1
ATOM 2168 N N . LEU A 1 272 ? 41.804 -4.340 -39.908 1.00 86.31 272 LEU A N 1
ATOM 2169 C CA . LEU A 1 272 ? 40.385 -4.583 -40.159 1.00 86.31 272 LEU A CA 1
ATOM 2170 C C . LEU A 1 272 ? 39.690 -3.296 -40.608 1.00 86.31 272 LEU A C 1
ATOM 2172 O O . LEU A 1 272 ? 40.107 -2.190 -40.270 1.00 86.31 272 LEU A O 1
ATOM 2176 N N . SER A 1 273 ? 38.570 -3.435 -41.322 1.00 86.44 273 SER A N 1
ATOM 2177 C CA . SER A 1 273 ? 37.722 -2.280 -41.619 1.00 86.44 273 SER A CA 1
ATOM 2178 C C . SER A 1 273 ? 37.169 -1.663 -40.330 1.00 86.44 273 SER A C 1
ATOM 2180 O O . SER A 1 273 ? 36.880 -2.366 -39.358 1.00 86.44 273 SER A O 1
ATOM 2182 N N . ASP A 1 274 ? 36.967 -0.345 -40.341 1.00 82.62 274 ASP A N 1
ATOM 2183 C CA . ASP A 1 274 ? 36.402 0.410 -39.215 1.00 82.62 274 ASP A CA 1
ATOM 2184 C C . ASP A 1 274 ? 35.078 -0.202 -38.711 1.00 82.62 274 ASP A C 1
ATOM 2186 O O . ASP A 1 274 ? 34.866 -0.382 -37.509 1.00 82.62 274 ASP A O 1
ATOM 2190 N N . GLU A 1 275 ? 34.216 -0.637 -39.634 1.00 80.75 275 GLU A N 1
ATOM 2191 C CA . GLU A 1 275 ? 32.966 -1.326 -39.305 1.00 80.75 275 GLU A CA 1
ATOM 2192 C C . GLU A 1 275 ? 33.195 -2.632 -38.530 1.00 80.75 275 GLU A C 1
ATOM 2194 O O . GLU A 1 275 ? 32.534 -2.872 -37.514 1.00 80.75 275 GLU A O 1
ATOM 2199 N N . LEU A 1 276 ? 34.157 -3.459 -38.956 1.00 82.81 276 LEU A N 1
ATOM 2200 C CA . LEU A 1 276 ? 34.483 -4.723 -38.291 1.00 82.81 276 LEU A CA 1
ATOM 2201 C C . LEU A 1 276 ? 35.111 -4.500 -36.913 1.00 82.81 276 LEU A C 1
ATOM 2203 O O . LEU A 1 276 ? 34.795 -5.240 -35.975 1.00 82.81 276 LEU A O 1
ATOM 2207 N N . VAL A 1 277 ? 35.952 -3.475 -36.759 1.00 87.75 277 VAL A N 1
ATOM 2208 C CA . VAL A 1 277 ? 36.549 -3.106 -35.466 1.00 87.75 277 VAL A CA 1
ATOM 2209 C C . VAL A 1 277 ? 35.473 -2.626 -34.500 1.00 87.75 277 VAL A C 1
ATOM 2211 O O . VAL A 1 277 ? 35.353 -3.167 -33.398 1.00 87.75 277 VAL A O 1
ATOM 2214 N N . LYS A 1 278 ? 34.627 -1.677 -34.915 1.00 86.25 278 LYS A N 1
ATOM 2215 C CA . LYS A 1 278 ? 33.517 -1.161 -34.096 1.00 86.25 278 LYS A CA 1
ATOM 2216 C C . LYS A 1 278 ? 32.541 -2.264 -33.698 1.00 86.25 278 LYS A C 1
ATOM 2218 O O . LYS A 1 278 ? 32.130 -2.330 -32.538 1.00 86.25 278 LYS A O 1
ATOM 2223 N N . MET A 1 279 ? 32.204 -3.161 -34.625 1.00 84.69 279 MET A N 1
ATOM 2224 C CA . MET A 1 279 ? 31.368 -4.332 -34.352 1.00 84.69 279 MET A CA 1
ATOM 2225 C C . MET A 1 279 ? 32.016 -5.257 -33.311 1.00 84.69 279 MET A C 1
ATOM 2227 O O . MET A 1 279 ? 31.359 -5.653 -32.347 1.00 84.69 279 MET A O 1
ATOM 2231 N N . THR A 1 280 ? 33.308 -5.557 -33.463 1.00 85.81 280 THR A N 1
ATOM 2232 C CA . THR A 1 280 ? 34.052 -6.451 -32.562 1.00 85.81 280 THR A CA 1
ATOM 2233 C C . THR A 1 280 ? 34.217 -5.852 -31.167 1.00 85.81 280 THR A C 1
ATOM 2235 O O . THR A 1 280 ? 33.999 -6.547 -30.175 1.00 85.81 280 THR A O 1
ATOM 2238 N N . LEU A 1 281 ? 34.508 -4.553 -31.059 1.00 87.06 281 LEU A N 1
ATOM 2239 C CA . LEU A 1 281 ? 34.565 -3.836 -29.781 1.00 87.06 281 LEU A CA 1
ATOM 2240 C C . LEU A 1 281 ? 33.198 -3.802 -29.090 1.00 87.06 281 LEU A C 1
ATOM 2242 O O . LEU A 1 281 ? 33.105 -4.057 -27.888 1.00 87.06 281 LEU A O 1
ATOM 2246 N N . LYS A 1 282 ? 32.117 -3.557 -29.842 1.00 83.62 282 LYS A N 1
ATOM 2247 C CA . LYS A 1 282 ? 30.745 -3.605 -29.313 1.00 83.62 282 LYS A CA 1
ATOM 2248 C C . LYS A 1 282 ? 30.408 -4.999 -28.774 1.00 83.62 282 LYS A C 1
ATOM 2250 O O . LYS A 1 282 ? 29.841 -5.113 -27.687 1.00 83.62 282 LYS A O 1
ATOM 2255 N N . TRP A 1 283 ? 30.813 -6.050 -29.488 1.00 83.19 283 TRP A N 1
ATOM 2256 C CA . TRP A 1 283 ? 30.653 -7.432 -29.040 1.00 83.19 283 TRP A CA 1
ATOM 2257 C C . TRP A 1 283 ? 31.477 -7.732 -27.776 1.00 83.19 283 TRP A C 1
ATOM 2259 O O . TRP A 1 283 ? 30.908 -8.170 -26.777 1.00 83.19 283 TRP A O 1
ATOM 2269 N N . LEU A 1 284 ? 32.776 -7.417 -27.754 1.00 84.69 284 LEU A N 1
ATOM 2270 C CA . LEU A 1 284 ? 33.657 -7.620 -26.592 1.00 84.69 284 LEU A CA 1
ATOM 2271 C C . LEU A 1 284 ? 33.168 -6.870 -25.344 1.00 84.69 284 LEU A C 1
ATOM 2273 O O . LEU A 1 284 ? 33.241 -7.398 -24.232 1.00 84.69 284 LEU A O 1
ATOM 2277 N N . SER A 1 285 ? 32.632 -5.660 -25.523 1.00 83.31 285 SER A N 1
ATOM 2278 C CA . SER A 1 285 ? 32.028 -4.877 -24.444 1.00 83.31 285 SER A CA 1
ATOM 2279 C C . SER A 1 285 ? 30.754 -5.541 -23.910 1.00 83.31 285 SER A C 1
ATOM 2281 O O . SER A 1 285 ? 30.587 -5.635 -22.695 1.00 83.31 285 SER A O 1
ATOM 2283 N N . SER A 1 286 ? 29.909 -6.101 -24.789 1.00 75.81 286 SER A N 1
ATOM 2284 C CA . SER A 1 286 ? 28.722 -6.872 -24.377 1.00 75.81 286 SER A CA 1
ATOM 2285 C C . SER A 1 286 ? 29.071 -8.124 -23.558 1.00 75.81 286 SER A C 1
ATOM 2287 O O . SER A 1 286 ? 28.328 -8.492 -22.654 1.00 75.81 286 SER A O 1
ATOM 2289 N N . GLN A 1 287 ? 30.234 -8.733 -23.821 1.00 81.00 287 GLN A N 1
ATOM 2290 C CA . GLN A 1 287 ? 30.771 -9.880 -23.075 1.00 81.00 287 GLN A CA 1
ATOM 2291 C C . GLN A 1 287 ? 31.583 -9.474 -21.830 1.00 81.00 287 GLN A C 1
ATOM 2293 O O . GLN A 1 287 ? 32.230 -10.318 -21.211 1.00 81.00 287 GLN A O 1
ATOM 2298 N N . GLN A 1 288 ? 31.597 -8.182 -21.478 1.00 82.31 288 GLN A N 1
ATOM 2299 C CA . GLN A 1 288 ? 32.386 -7.606 -20.383 1.00 82.31 288 GLN A CA 1
ATOM 2300 C C . GLN A 1 288 ? 33.895 -7.917 -20.440 1.00 82.31 288 GLN A C 1
ATOM 2302 O O . GLN A 1 288 ? 34.552 -7.965 -19.402 1.00 82.31 288 GLN A O 1
ATOM 2307 N N . LYS A 1 289 ? 34.464 -8.127 -21.633 1.00 86.62 289 LYS A N 1
ATOM 2308 C CA . LYS A 1 289 ? 35.899 -8.421 -21.814 1.00 86.62 289 LYS A CA 1
ATOM 2309 C C . LYS A 1 289 ? 36.771 -7.169 -21.919 1.00 86.62 289 LYS A C 1
ATOM 2311 O O . LYS A 1 289 ? 37.983 -7.259 -21.758 1.00 86.62 289 LYS A O 1
ATOM 2316 N N . ILE A 1 290 ? 36.163 -6.011 -22.182 1.00 89.56 290 ILE A N 1
ATOM 2317 C CA . ILE A 1 290 ? 36.847 -4.719 -22.311 1.00 89.56 290 ILE A CA 1
ATOM 2318 C C . ILE A 1 290 ? 36.117 -3.618 -21.537 1.00 89.56 290 ILE A C 1
ATOM 2320 O O . ILE A 1 290 ? 34.901 -3.676 -21.340 1.00 89.56 290 ILE A O 1
ATOM 2324 N N . ILE A 1 291 ? 36.862 -2.588 -21.144 1.00 88.06 291 ILE A N 1
ATOM 2325 C CA . ILE A 1 291 ? 36.375 -1.367 -20.499 1.00 88.06 291 ILE A CA 1
ATOM 2326 C C . ILE A 1 291 ? 36.657 -0.184 -21.428 1.00 88.06 291 ILE A C 1
ATOM 2328 O O . ILE A 1 291 ? 37.787 -0.011 -21.883 1.00 88.06 291 ILE A O 1
ATOM 2332 N N . TYR A 1 292 ? 35.644 0.651 -21.668 1.00 89.94 292 TYR A N 1
ATOM 2333 C CA . TYR A 1 292 ? 35.778 1.900 -22.418 1.00 89.94 292 TYR A CA 1
ATOM 2334 C C . TYR A 1 292 ? 35.801 3.104 -21.469 1.00 89.94 292 TYR A C 1
ATOM 2336 O O . TYR A 1 292 ? 34.850 3.336 -20.721 1.00 89.94 292 TYR A O 1
ATOM 2344 N N . ASN A 1 293 ? 36.883 3.883 -21.505 1.00 88.25 293 ASN A N 1
ATOM 2345 C CA . ASN A 1 293 ? 37.001 5.140 -20.777 1.00 88.25 293 ASN A CA 1
ATOM 2346 C C . ASN A 1 293 ? 36.459 6.284 -21.643 1.00 88.25 293 ASN A C 1
ATOM 2348 O O . ASN A 1 293 ? 37.102 6.692 -22.608 1.00 88.25 293 ASN A O 1
ATOM 2352 N N . ARG A 1 294 ? 35.295 6.831 -21.275 1.00 84.25 294 ARG A N 1
ATOM 2353 C CA . ARG A 1 294 ? 34.647 7.924 -22.019 1.00 84.25 294 ARG A CA 1
ATOM 2354 C C . ARG A 1 294 ? 35.471 9.214 -22.052 1.00 84.25 294 ARG A C 1
ATOM 2356 O O . ARG A 1 294 ? 35.496 9.872 -23.084 1.00 84.25 294 ARG A O 1
ATOM 2363 N N . THR A 1 295 ? 36.155 9.557 -20.959 1.00 82.94 295 THR A N 1
ATOM 2364 C CA . THR A 1 295 ? 36.929 10.805 -20.839 1.00 82.94 295 THR A CA 1
ATOM 2365 C C . THR A 1 295 ? 38.181 10.774 -21.708 1.00 82.94 295 THR A C 1
ATOM 2367 O O . THR A 1 295 ? 38.484 11.743 -22.393 1.00 82.94 295 THR A O 1
ATOM 2370 N N . LYS A 1 296 ? 38.896 9.645 -21.704 1.00 86.12 296 LYS A N 1
ATOM 2371 C CA . LYS A 1 296 ? 40.137 9.466 -22.476 1.00 86.12 296 LYS A CA 1
ATOM 2372 C C . LYS A 1 296 ? 39.908 8.870 -23.868 1.00 86.12 296 LYS A C 1
ATOM 2374 O O . LYS A 1 296 ? 40.850 8.788 -24.642 1.00 86.12 296 LYS A O 1
ATOM 2379 N N . LYS A 1 297 ? 38.676 8.447 -24.180 1.00 90.06 297 LYS A N 1
ATOM 2380 C CA . LYS A 1 297 ? 38.288 7.729 -25.408 1.00 90.06 297 LYS A CA 1
ATOM 2381 C C . LYS A 1 297 ? 39.153 6.492 -25.696 1.00 90.06 297 LYS A C 1
ATOM 2383 O O . LYS A 1 297 ? 39.424 6.176 -26.850 1.00 90.06 297 LYS A O 1
ATOM 2388 N N . THR A 1 298 ? 39.554 5.772 -24.650 1.00 90.69 298 THR A N 1
ATOM 2389 C CA . THR A 1 298 ? 40.413 4.584 -24.758 1.00 90.69 298 THR A CA 1
ATOM 2390 C C . THR A 1 298 ? 39.706 3.298 -24.340 1.00 90.69 298 THR A C 1
ATOM 2392 O O . THR A 1 298 ? 38.813 3.302 -23.490 1.00 90.69 298 THR A O 1
ATOM 2395 N N . PHE A 1 299 ? 40.130 2.182 -24.926 1.00 91.44 299 PHE A N 1
ATOM 2396 C CA . PHE A 1 299 ? 39.708 0.822 -24.609 1.00 91.44 299 PHE A CA 1
ATOM 2397 C C . PHE A 1 299 ? 40.840 0.089 -23.893 1.00 91.44 299 PHE A C 1
ATOM 2399 O O . PHE A 1 299 ? 41.999 0.221 -24.274 1.00 91.44 299 PHE A O 1
ATOM 2406 N N . ARG A 1 300 ? 40.511 -0.705 -22.873 1.00 91.94 300 ARG A N 1
ATOM 2407 C CA . ARG A 1 300 ? 41.445 -1.633 -22.216 1.00 91.94 300 ARG A CA 1
ATOM 2408 C C . ARG A 1 300 ? 40.776 -2.979 -21.980 1.00 91.94 300 ARG A C 1
ATOM 2410 O O . ARG A 1 300 ? 39.555 -3.021 -21.811 1.00 91.94 300 ARG A O 1
ATOM 2417 N N . LEU A 1 301 ? 41.553 -4.055 -21.924 1.00 88.75 301 LEU A N 1
ATOM 2418 C CA . LEU A 1 301 ? 41.046 -5.350 -21.468 1.00 88.75 301 LEU A CA 1
ATOM 2419 C C . LEU A 1 301 ? 40.658 -5.266 -19.983 1.00 88.75 301 LEU A C 1
ATOM 2421 O O . LEU A 1 301 ? 41.216 -4.462 -19.226 1.00 88.75 301 LEU A O 1
ATOM 2425 N N . LYS A 1 302 ? 39.631 -6.032 -19.611 1.00 82.75 302 LYS A N 1
ATOM 2426 C CA . LYS A 1 302 ? 39.172 -6.165 -18.226 1.00 82.75 302 LYS A CA 1
ATOM 2427 C C . LYS A 1 302 ? 39.997 -7.206 -17.484 1.00 82.75 302 LYS A C 1
ATOM 2429 O O . LYS A 1 302 ? 40.247 -8.272 -18.086 1.00 82.75 302 LYS A O 1
#

pLDDT: mean 90.42, std 7.51, range [56.0, 98.44]

Sequence (302 aa):
DSDIKIARKRVKDSYPDYDTLRTVYQITCDMLHLAVGSEQEESESIDLKNLASRCGFHINVVRSSLRVLNRLGVFDMVELSDPRVGIQFTIGREALQEIIIGYQNEAKATFTDNLVRLFLPEALNDVHFIDSDVVLSKMGLTYNSLIKGLEVLQSEGILTYKMHVDDPFIRLIEPRMSKLPVLKADAEQFRNIQLDKLEKVIGYAQTKSCRSYYIRKYFGEEHIPRKCGLCDRCVNEASSSNIPNRKNIKSVVDSIATNAVTLEYIIEKSELSDELVKMTLKWLSSQQKIIYNRTKKTFRLK